Protein AF-A0A832VDG4-F1 (afdb_monomer)

Solvent-accessible surface area (backbone atoms only — not comparable to full-atom values): 11112 Å² total; per-residue (Å²): 129,60,47,67,60,53,46,48,49,61,42,42,56,57,34,59,59,54,55,58,76,77,50,57,75,50,56,95,88,39,54,43,63,58,56,53,53,49,52,45,52,48,49,53,49,53,50,55,52,45,66,72,44,91,68,84,65,90,59,63,55,84,72,40,69,82,41,89,45,65,69,55,38,33,48,50,26,52,47,51,42,54,47,35,32,77,76,67,68,44,31,51,25,53,46,45,22,36,47,38,23,42,24,49,28,51,55,48,34,69,60,28,50,86,74,40,61,64,70,55,18,52,49,51,29,25,52,53,21,23,54,41,26,47,56,39,42,43,58,54,43,81,77,39,73,64,56,53,50,52,21,48,51,33,15,49,41,22,54,55,35,55,65,61,87,47,96,88,53,56,39,58,24,34,25,37,48,51,22,53,52,52,50,51,58,52,45,69,38,91,89,43,64,81,72,56,42,58,40,68,70,56,61,63,73,75,110

Radius of gyration: 17.62 Å; Cα contacts (8 Å, |Δi|>4): 242; chains: 1; bounding box: 50×36×47 Å

Sequence (207 aa):
MDPHLFRRFNHTVVACYVVYFLLPPTLWGVPRFAFAASFWLATVTVEAVRLRSTREMPGMRDYEQRRIAGFLWFTTGTTALLAAHEYLGVGQAVVMATIIAAAYTDPLLGELKPRLPRQQALGGGVVVAFLIYIAIFGMVDALSSAALGYALVAAVVMVAAELPSVKWLDDDLLMQLVPVAVLLLLAALPGAPQLPGDVIAEVLHCC

Foldseek 3Di:
DPLLVVVLVVLQVQLCLLCLLVDDCDDPNHGSLVVLVVVLVVLVVVQVVQLVDPDDDRSFDPVCSNAPGVVSLLSVLLSVLVCCCVPVVQASLLSSLLNNLLSNLVSQLVVDVVPHDPVVSLVVSLVSSLVSQQVSLVLQDNCDPLSSVLSNQLSNQLSVLQPDDDVRHHSSNSSRPRSSVVSVVQCPDVPRDDHRHYNVVVVVVVD

pLDDT: mean 89.08, std 10.75, range [43.25, 98.38]

Nearest PDB structures (foldseek):
  1x0i-assembly1_1  TM=3.143E-01  e=9.021E+00  Halobacterium salinarum

Secondary structure (DSSP, 8-state):
--HHHHHHHHHHHGGGGGGGGGS-SEETTEEHHHHHHHHHHHHHHHHHHHHH--PPPTT--TTGGGS--HHHHHHHHHHHHHHHHHHH---HHHHHHHHHHHHHHHHHHHHHTTTS-HHHHHHHHHHHHHHHHHHHHTTTSS--HHHHHHHHHHHHHHHHHHS--BTTB-HHHHHHHHHHHHHHHHHTSTTPPPPP--SHHHHHHT-

Mean predicted aligned error: 5.4 Å

Structure (mmCIF, N/CA/C/O backbone):
data_AF-A0A832VDG4-F1
#
_entry.id   AF-A0A832VDG4-F1
#
loop_
_atom_site.group_PDB
_atom_site.id
_atom_site.type_symbol
_atom_site.label_atom_id
_atom_site.label_alt_id
_atom_site.label_comp_id
_atom_site.label_asym_id
_atom_site.label_entity_id
_atom_site.label_seq_id
_atom_site.pdbx_PDB_ins_code
_atom_site.Cartn_x
_atom_site.Cartn_y
_atom_site.Cartn_z
_atom_site.occupancy
_atom_site.B_iso_or_equiv
_atom_site.auth_seq_id
_atom_site.auth_comp_id
_atom_site.auth_asym_id
_atom_site.auth_atom_id
_atom_site.pdbx_PDB_model_num
ATOM 1 N N . MET A 1 1 ? -11.225 -17.789 20.119 1.00 60.31 1 MET A N 1
ATOM 2 C CA . MET A 1 1 ? -9.974 -17.120 19.700 1.00 60.31 1 MET A CA 1
ATOM 3 C C . MET A 1 1 ? -9.974 -15.718 20.272 1.00 60.31 1 MET A C 1
ATOM 5 O O . MET A 1 1 ? -11.048 -15.135 20.345 1.00 60.31 1 MET A O 1
ATOM 9 N N . ASP A 1 2 ? -8.817 -15.205 20.687 1.00 81.25 2 ASP A N 1
ATOM 10 C CA . ASP A 1 2 ? -8.678 -13.806 21.104 1.00 81.25 2 ASP A CA 1
ATOM 11 C C . ASP A 1 2 ? -9.039 -12.882 19.917 1.00 81.25 2 ASP A C 1
ATOM 13 O O . ASP A 1 2 ? -8.375 -12.963 18.875 1.00 81.25 2 ASP A O 1
ATOM 17 N N . PRO A 1 3 ? -10.085 -12.033 20.024 1.00 77.81 3 PRO A N 1
ATOM 18 C CA . PRO A 1 3 ? -10.485 -11.108 18.962 1.00 77.81 3 PRO A CA 1
ATOM 19 C C . P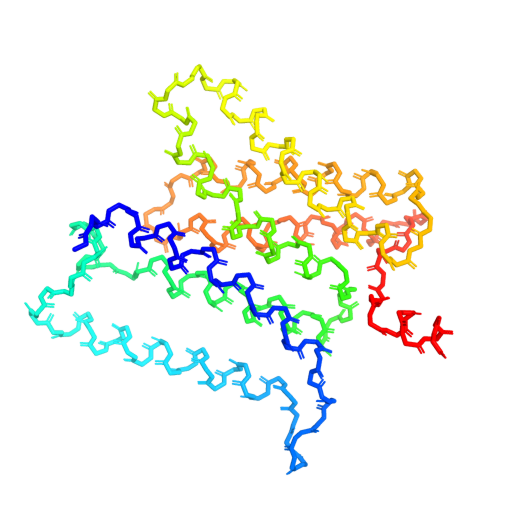RO A 1 3 ? -9.348 -10.190 18.510 1.00 77.81 3 PRO A C 1
ATOM 21 O O . PRO A 1 3 ? -9.311 -9.767 17.358 1.00 77.81 3 PRO A O 1
ATOM 24 N N . HIS A 1 4 ? -8.409 -9.884 19.405 1.00 79.06 4 HIS A N 1
ATOM 25 C CA . HIS A 1 4 ? -7.235 -9.094 19.082 1.00 79.06 4 HIS A CA 1
ATOM 26 C C . HIS A 1 4 ? -6.294 -9.833 18.123 1.00 79.06 4 HIS A C 1
ATOM 28 O O . HIS A 1 4 ? -5.959 -9.301 17.064 1.00 79.06 4 HIS A O 1
ATOM 34 N N . LEU A 1 5 ? -5.936 -11.081 18.445 1.00 78.38 5 LEU A N 1
ATOM 35 C CA . LEU A 1 5 ? -5.079 -11.921 17.603 1.00 78.38 5 LEU A CA 1
ATOM 36 C C . LEU A 1 5 ? -5.715 -12.193 16.233 1.00 78.38 5 LEU A C 1
ATOM 38 O O . LEU A 1 5 ? -5.030 -12.143 15.215 1.00 78.38 5 LEU A O 1
ATOM 42 N N . PHE A 1 6 ? -7.030 -12.425 16.205 1.00 78.62 6 PHE A N 1
ATOM 43 C CA . PHE A 1 6 ? -7.776 -12.650 14.966 1.00 78.62 6 PHE A CA 1
ATOM 44 C C . PHE A 1 6 ? -7.694 -11.451 14.009 1.00 78.62 6 PHE A C 1
ATOM 46 O O . PHE A 1 6 ? -7.444 -11.631 12.820 1.00 78.62 6 PHE A O 1
ATOM 53 N N . ARG A 1 7 ? -7.831 -10.219 14.522 1.00 80.12 7 ARG A N 1
ATOM 54 C CA . ARG A 1 7 ? -7.699 -9.005 13.700 1.00 80.12 7 ARG A CA 1
ATOM 55 C C . ARG A 1 7 ? -6.297 -8.852 13.120 1.00 80.12 7 ARG A C 1
ATOM 57 O O . ARG A 1 7 ? -6.164 -8.589 11.933 1.00 80.12 7 ARG A O 1
ATOM 64 N N . ARG A 1 8 ? -5.258 -9.057 13.937 1.00 84.44 8 ARG A N 1
ATOM 65 C CA . ARG A 1 8 ? -3.859 -8.952 13.489 1.00 84.44 8 ARG A CA 1
ATOM 66 C C . ARG A 1 8 ? -3.525 -9.986 12.420 1.00 84.44 8 ARG A C 1
ATOM 68 O O . ARG A 1 8 ? -2.882 -9.648 11.435 1.00 84.44 8 ARG A O 1
ATOM 75 N N . PHE A 1 9 ? -3.997 -11.216 12.602 1.00 82.81 9 PHE A N 1
ATOM 76 C CA . PHE A 1 9 ? -3.839 -12.276 11.613 1.00 82.81 9 PHE A CA 1
ATOM 77 C C . PHE A 1 9 ? -4.535 -11.930 10.292 1.00 82.81 9 PHE A C 1
ATOM 79 O O . PHE A 1 9 ? -3.914 -12.009 9.239 1.00 82.81 9 PHE A O 1
ATOM 86 N N . ASN A 1 10 ? -5.797 -11.491 10.335 1.00 79.81 10 ASN A N 1
ATOM 87 C CA . ASN A 1 10 ? -6.513 -11.112 9.116 1.00 79.81 10 ASN A CA 1
ATOM 88 C C . ASN A 1 10 ? -5.828 -9.964 8.369 1.00 79.81 10 ASN A C 1
ATOM 90 O O . ASN A 1 10 ? -5.851 -9.962 7.143 1.00 79.81 10 ASN A O 1
ATOM 94 N N . HIS A 1 11 ? -5.201 -9.031 9.089 1.00 82.44 11 HIS A N 1
ATOM 95 C CA . HIS A 1 11 ? -4.439 -7.929 8.502 1.00 82.44 11 HIS A CA 1
ATOM 96 C C . HIS A 1 11 ? -3.194 -8.403 7.754 1.00 82.44 11 HIS A C 1
ATOM 98 O O . HIS A 1 11 ? -2.977 -8.047 6.600 1.00 82.44 11 HIS A O 1
ATOM 104 N N . THR A 1 12 ? -2.389 -9.257 8.392 1.00 84.56 12 THR A N 1
ATOM 105 C CA . THR A 1 12 ? -1.131 -9.736 7.804 1.00 84.56 12 THR A CA 1
ATOM 106 C C . THR A 1 12 ? -1.365 -10.713 6.658 1.00 84.56 12 THR A C 1
ATOM 108 O O . THR A 1 12 ? -0.580 -10.737 5.715 1.00 84.56 12 THR A O 1
ATOM 111 N N . VAL A 1 13 ? -2.470 -11.468 6.670 1.00 85.81 13 VAL A N 1
ATOM 112 C CA . VAL A 1 13 ? -2.872 -12.340 5.552 1.00 85.81 13 VAL A CA 1
ATOM 113 C C . VAL A 1 13 ? -3.090 -11.551 4.260 1.00 85.81 13 VAL A C 1
ATOM 115 O O . VAL A 1 13 ? -2.868 -12.091 3.176 1.00 85.81 13 VAL A O 1
ATOM 118 N N . VAL A 1 14 ? -3.449 -10.264 4.332 1.00 83.25 14 VAL A N 1
ATOM 119 C CA . VAL A 1 14 ? -3.612 -9.449 3.120 1.00 83.25 14 VAL A CA 1
ATOM 120 C C . VAL A 1 14 ? -2.283 -9.242 2.380 1.00 83.25 14 VAL A C 1
ATOM 122 O O . VAL A 1 14 ? -2.292 -9.040 1.168 1.00 83.25 14 VAL A O 1
ATOM 125 N N . ALA A 1 15 ? -1.130 -9.438 3.035 1.00 87.75 15 ALA A N 1
ATOM 126 C CA . ALA A 1 15 ? 0.165 -9.485 2.353 1.00 87.75 15 ALA A CA 1
ATOM 127 C C . ALA A 1 15 ? 0.207 -10.548 1.237 1.00 87.75 15 ALA A C 1
ATOM 129 O O . ALA A 1 15 ? 0.913 -10.368 0.248 1.00 87.75 15 ALA A O 1
ATOM 130 N N . CYS A 1 16 ? -0.591 -11.621 1.326 1.00 88.81 16 CYS A N 1
ATOM 131 C CA . CYS A 1 16 ? -0.686 -12.648 0.287 1.00 88.81 16 CYS A CA 1
ATOM 132 C C . CYS A 1 16 ? -1.260 -12.136 -1.043 1.00 88.81 16 CYS A C 1
ATOM 134 O O . CYS A 1 16 ? -1.140 -12.833 -2.048 1.00 88.81 16 CYS A O 1
ATOM 136 N N . TYR A 1 17 ? -1.826 -10.926 -1.106 1.00 89.06 17 TYR A N 1
ATOM 137 C CA . TYR A 1 17 ? -2.269 -10.333 -2.371 1.00 89.06 17 TYR A CA 1
ATOM 138 C C . TYR A 1 17 ? -1.150 -10.189 -3.399 1.00 89.06 17 TYR A C 1
ATOM 140 O O . TYR A 1 17 ? -1.429 -10.191 -4.594 1.00 89.06 17 TYR A O 1
ATOM 148 N N . VAL A 1 18 ? 0.114 -10.136 -2.969 1.00 92.38 18 VAL A N 1
ATOM 149 C CA . VAL A 1 18 ? 1.259 -10.106 -3.890 1.00 92.38 18 VAL A CA 1
ATOM 150 C C . VAL A 1 18 ? 1.380 -11.374 -4.746 1.00 92.38 18 VAL A C 1
ATOM 152 O O . VAL A 1 18 ? 2.011 -11.328 -5.799 1.00 92.38 18 VAL A O 1
ATOM 155 N N . VAL A 1 19 ? 0.709 -12.477 -4.374 1.00 91.56 19 VAL A N 1
ATOM 156 C CA . VAL A 1 19 ? 0.558 -13.677 -5.224 1.00 91.56 19 VAL A CA 1
ATOM 157 C C . VAL A 1 19 ? -0.100 -13.335 -6.564 1.00 91.56 19 VAL A C 1
ATOM 159 O O . VAL A 1 19 ? 0.134 -14.032 -7.546 1.00 91.56 19 VAL A O 1
ATOM 162 N N . TYR A 1 20 ? -0.849 -12.231 -6.647 1.00 93.88 20 TYR A N 1
ATOM 163 C CA . TYR A 1 20 ? -1.356 -11.677 -7.902 1.00 93.88 20 TYR A CA 1
ATOM 164 C C . TYR A 1 20 ? -0.287 -11.608 -8.999 1.00 93.88 20 TYR A C 1
ATOM 166 O O . TYR A 1 20 ? -0.562 -11.944 -10.149 1.00 93.88 20 TYR A O 1
ATOM 174 N N . PHE A 1 21 ? 0.941 -11.225 -8.648 1.00 92.44 21 PHE A N 1
ATOM 175 C CA . PHE A 1 21 ? 2.018 -11.078 -9.622 1.00 92.44 21 PHE A CA 1
ATOM 176 C C . PHE A 1 21 ? 2.583 -12.414 -10.121 1.00 92.44 21 PHE A C 1
ATOM 178 O O . PHE A 1 21 ? 3.241 -12.440 -11.156 1.00 92.44 21 PHE A O 1
ATOM 185 N N . LEU A 1 22 ? 2.289 -13.525 -9.437 1.00 91.50 22 LEU A N 1
ATOM 186 C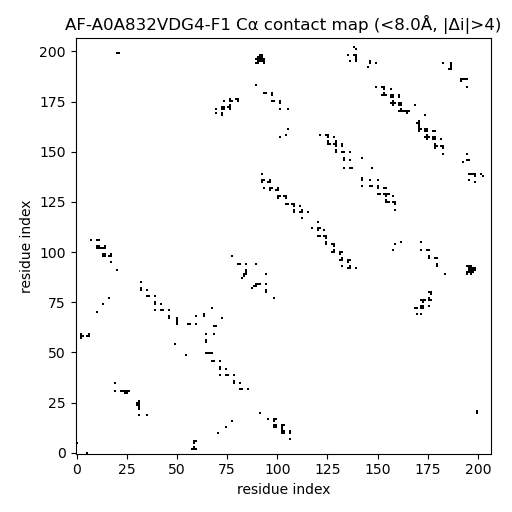 CA . LEU A 1 22 ? 2.601 -14.880 -9.905 1.00 91.50 22 LEU A CA 1
ATOM 187 C C . LEU A 1 22 ? 1.574 -15.390 -10.927 1.00 91.50 22 LEU A C 1
ATOM 189 O O . LEU A 1 22 ? 1.804 -16.411 -11.573 1.00 91.50 22 LEU A O 1
ATOM 193 N N . LEU A 1 23 ? 0.432 -14.709 -11.072 1.00 90.31 23 LEU A N 1
ATOM 194 C CA . LEU A 1 23 ? -0.578 -15.077 -12.055 1.00 90.31 23 LEU A CA 1
ATOM 195 C C . LEU A 1 23 ? -0.143 -14.631 -13.459 1.00 90.31 23 LEU A C 1
ATOM 197 O O . LEU A 1 23 ? 0.359 -13.510 -13.624 1.00 90.31 23 LEU A O 1
ATOM 201 N N . PRO A 1 24 ? -0.399 -15.457 -14.491 1.00 91.25 24 PRO A N 1
ATOM 202 C CA . PRO A 1 24 ? -0.188 -15.044 -15.871 1.00 91.25 24 PRO A CA 1
ATOM 203 C C . PRO A 1 24 ? -1.034 -13.799 -16.190 1.00 91.25 24 PRO A C 1
ATOM 205 O O . PRO A 1 24 ? -2.101 -13.623 -15.597 1.00 91.25 24 PRO A O 1
ATOM 208 N N . PRO A 1 25 ? -0.626 -12.952 -17.155 1.00 91.62 25 PRO A N 1
ATOM 209 C CA . PRO A 1 25 ? -1.368 -11.735 -17.510 1.00 91.62 25 PRO A CA 1
ATOM 210 C C . PRO A 1 25 ? -2.836 -11.994 -17.878 1.00 91.62 25 PRO A C 1
ATOM 212 O O . PRO A 1 25 ? -3.709 -11.156 -17.646 1.00 91.62 25 PRO A O 1
ATOM 215 N N . THR A 1 26 ? -3.125 -13.180 -18.421 1.00 94.75 26 THR A N 1
ATOM 216 C CA . THR A 1 26 ? -4.489 -13.646 -18.679 1.00 94.75 26 THR A CA 1
ATOM 217 C C . THR A 1 26 ? -4.711 -15.044 -18.109 1.00 94.75 26 THR A C 1
ATOM 219 O O . THR A 1 26 ? -3.837 -15.907 -18.178 1.00 94.75 26 THR A O 1
ATOM 222 N N . LEU A 1 27 ? -5.905 -15.273 -17.565 1.00 92.31 27 LEU A N 1
ATOM 223 C CA . LEU A 1 27 ? -6.405 -16.565 -17.099 1.00 92.31 27 LEU A CA 1
ATOM 224 C C . LEU A 1 27 ? -7.650 -16.896 -17.923 1.00 92.31 27 LEU A C 1
ATOM 226 O O . LEU A 1 27 ? -8.638 -16.167 -17.873 1.00 92.31 27 LEU A O 1
ATOM 230 N N . TRP A 1 28 ? -7.592 -17.962 -18.724 1.00 93.44 28 TRP A N 1
ATOM 231 C CA . TRP A 1 28 ? -8.680 -18.353 -19.638 1.00 93.44 28 TRP A CA 1
ATOM 232 C C . TRP A 1 28 ? -9.151 -17.221 -20.575 1.00 93.44 28 TRP A C 1
ATOM 234 O O . TRP A 1 28 ? -10.340 -17.072 -20.839 1.00 93.44 28 TRP A O 1
ATOM 244 N N . GLY A 1 29 ? -8.218 -16.394 -21.063 1.00 93.56 29 GLY A N 1
ATOM 245 C CA . GLY A 1 29 ? -8.519 -15.253 -21.939 1.00 93.56 29 GLY A CA 1
ATOM 246 C C . GLY A 1 29 ? -9.075 -14.018 -21.220 1.00 93.56 29 GLY A C 1
ATOM 247 O O . GLY A 1 29 ? -9.323 -13.001 -21.862 1.00 93.56 29 GLY A O 1
ATOM 248 N N . VAL A 1 30 ? -9.236 -14.073 -19.895 1.00 96.19 30 VAL A N 1
ATOM 249 C CA . VAL A 1 30 ? -9.666 -12.943 -19.067 1.00 96.19 30 VAL A CA 1
ATOM 250 C C . VAL A 1 30 ? -8.436 -12.285 -18.428 1.00 96.19 30 VAL A C 1
ATOM 252 O O . VAL A 1 30 ? -7.589 -13.002 -17.889 1.00 96.19 30 VAL A O 1
ATOM 255 N N . PRO A 1 31 ? -8.302 -10.944 -18.444 1.00 95.88 31 PRO A N 1
ATOM 256 C CA . PRO A 1 31 ? -7.197 -10.255 -17.779 1.00 95.88 31 PRO A CA 1
ATOM 257 C C . PRO A 1 31 ? -7.127 -10.597 -16.289 1.00 95.88 31 PRO A C 1
ATOM 259 O O . PRO A 1 31 ? -8.150 -10.562 -15.602 1.00 95.88 31 PRO A O 1
ATOM 262 N N . ARG A 1 32 ? -5.928 -10.863 -15.755 1.00 95.06 32 ARG A N 1
ATOM 263 C CA . ARG A 1 32 ? -5.748 -11.205 -14.330 1.00 95.06 32 ARG A CA 1
ATOM 264 C C . ARG A 1 32 ? -6.330 -10.152 -13.381 1.00 95.06 32 ARG A C 1
ATOM 266 O O . ARG A 1 32 ? -6.881 -10.498 -12.338 1.00 95.06 32 ARG A O 1
ATOM 273 N N . PHE A 1 33 ? -6.294 -8.871 -13.763 1.00 96.50 33 PHE A N 1
ATOM 274 C CA . PHE A 1 33 ? -6.905 -7.785 -12.993 1.00 96.50 33 PHE A CA 1
ATOM 275 C C . PHE A 1 33 ? -8.412 -7.967 -12.778 1.00 96.50 33 PHE A C 1
ATOM 277 O O . PHE A 1 33 ? -8.911 -7.642 -11.704 1.00 96.50 33 PHE A O 1
ATOM 284 N N . ALA A 1 34 ? -9.138 -8.544 -13.740 1.00 96.38 34 ALA A N 1
ATOM 285 C CA . ALA A 1 34 ? -10.572 -8.777 -13.591 1.00 96.38 34 ALA A CA 1
ATOM 286 C C . ALA A 1 34 ? -10.879 -9.701 -12.401 1.00 96.38 34 ALA A C 1
ATOM 288 O O . ALA A 1 34 ? -11.888 -9.512 -11.727 1.00 96.38 34 ALA A O 1
ATOM 289 N N . PHE A 1 35 ? -9.987 -10.647 -12.085 1.00 94.81 35 PHE A N 1
ATOM 290 C CA . PHE A 1 35 ? -10.129 -11.510 -10.914 1.00 94.81 35 PHE A CA 1
ATOM 291 C C . PHE A 1 35 ? -9.932 -10.724 -9.615 1.00 94.81 35 PHE A C 1
ATOM 293 O O . PHE A 1 35 ? -10.763 -10.838 -8.716 1.00 94.81 35 PHE A O 1
ATOM 300 N N . ALA A 1 36 ? -8.910 -9.865 -9.537 1.00 95.00 36 ALA A N 1
ATOM 301 C CA . ALA A 1 36 ? -8.700 -8.983 -8.385 1.00 95.00 36 ALA A CA 1
ATOM 302 C C . ALA A 1 36 ? -9.886 -8.022 -8.179 1.00 95.00 36 ALA A C 1
ATOM 304 O O . ALA A 1 36 ? -10.415 -7.914 -7.072 1.00 95.00 36 ALA A O 1
ATOM 305 N N . ALA A 1 37 ? -10.375 -7.405 -9.258 1.00 96.75 37 ALA A N 1
ATOM 306 C CA . ALA A 1 37 ? -11.557 -6.550 -9.232 1.00 96.75 37 ALA A CA 1
ATOM 307 C C . ALA A 1 37 ? -12.822 -7.322 -8.817 1.00 96.75 37 ALA A C 1
ATOM 309 O O . ALA A 1 37 ? -13.621 -6.817 -8.032 1.00 96.75 37 ALA A O 1
ATOM 310 N N . SER A 1 38 ? -12.997 -8.560 -9.292 1.00 96.06 38 SER A N 1
ATOM 311 C CA . SER A 1 38 ? -14.130 -9.408 -8.902 1.00 96.06 38 SER A CA 1
ATOM 312 C C . SER A 1 38 ? -14.082 -9.801 -7.425 1.00 96.06 38 SER A C 1
ATOM 314 O O . SER A 1 38 ? -15.112 -9.777 -6.752 1.00 96.06 38 SER A O 1
ATOM 316 N N . PHE A 1 39 ? -12.887 -10.091 -6.896 1.00 94.31 39 PHE A N 1
ATOM 317 C CA . PHE A 1 39 ? -12.690 -10.362 -5.478 1.00 94.31 39 PHE A CA 1
ATOM 318 C C . PHE A 1 39 ? -13.066 -9.136 -4.642 1.00 94.31 39 PHE A C 1
ATOM 320 O O . PHE A 1 39 ? -13.831 -9.252 -3.689 1.00 94.31 39 PHE A O 1
ATOM 327 N N . TRP A 1 40 ? -12.595 -7.950 -5.030 1.00 96.00 40 TRP A N 1
ATOM 328 C CA . TRP A 1 40 ? -12.974 -6.701 -4.373 1.00 96.00 40 TRP A CA 1
ATOM 329 C C . TRP A 1 40 ? -14.485 -6.428 -4.446 1.00 96.00 40 TRP A C 1
ATOM 331 O O . TRP A 1 40 ? -15.105 -6.089 -3.443 1.00 96.00 40 TRP A O 1
ATOM 341 N N . LEU A 1 41 ? -15.136 -6.659 -5.590 1.00 97.31 41 LEU A N 1
ATOM 342 C CA . LEU A 1 41 ? -16.598 -6.547 -5.688 1.00 97.31 41 LEU A CA 1
ATOM 343 C C . LEU A 1 41 ? -17.319 -7.524 -4.748 1.00 97.31 41 LEU A C 1
ATOM 345 O O . LEU A 1 41 ? -18.356 -7.182 -4.170 1.00 97.31 41 LEU A O 1
ATOM 349 N N . ALA A 1 42 ? -16.772 -8.725 -4.551 1.00 95.50 42 ALA A N 1
ATOM 350 C CA . ALA A 1 42 ? -17.299 -9.674 -3.581 1.00 95.50 42 ALA A CA 1
ATOM 351 C C . ALA A 1 42 ? -17.144 -9.155 -2.139 1.00 95.50 42 ALA A C 1
ATOM 353 O O . ALA A 1 42 ? -18.109 -9.235 -1.377 1.00 95.50 42 ALA A O 1
ATOM 354 N N . THR A 1 43 ? -16.002 -8.558 -1.766 1.00 93.62 43 THR A N 1
ATOM 355 C CA . THR A 1 43 ? -15.824 -7.971 -0.423 1.00 93.62 43 THR A CA 1
ATOM 356 C C . THR A 1 43 ? -16.762 -6.788 -0.188 1.00 93.62 43 THR A C 1
ATOM 358 O O . THR A 1 43 ? -17.397 -6.726 0.865 1.00 93.62 43 THR A O 1
ATOM 361 N N . VAL A 1 44 ? -16.952 -5.916 -1.185 1.00 95.12 44 VAL A N 1
ATOM 362 C CA . VAL A 1 44 ? -17.956 -4.835 -1.155 1.00 95.12 44 VAL A CA 1
ATOM 363 C C . VAL A 1 44 ? -19.359 -5.401 -0.936 1.00 95.12 44 VAL A C 1
ATOM 365 O O . VAL A 1 44 ? -20.124 -4.880 -0.126 1.00 95.12 44 VAL A O 1
ATOM 368 N N . THR A 1 45 ? -19.708 -6.481 -1.637 1.00 94.56 45 THR A N 1
ATOM 369 C CA . THR A 1 45 ? -21.032 -7.105 -1.529 1.00 94.56 45 THR A CA 1
ATOM 370 C C . THR A 1 45 ? -21.263 -7.690 -0.138 1.00 94.56 45 THR A C 1
ATOM 372 O O . THR A 1 45 ? -22.307 -7.437 0.468 1.00 94.56 45 THR A O 1
ATOM 375 N N . VAL A 1 46 ? -20.287 -8.433 0.395 1.00 92.00 46 VAL A N 1
ATOM 376 C CA . VAL A 1 46 ? -20.337 -8.979 1.760 1.00 92.00 46 VAL A CA 1
ATOM 377 C C . VAL A 1 46 ? -20.508 -7.853 2.777 1.00 92.00 46 VAL A C 1
ATOM 379 O O . VAL A 1 46 ? -21.360 -7.944 3.662 1.00 92.00 46 VAL A O 1
ATOM 382 N N . GLU A 1 47 ? -19.763 -6.764 2.613 1.00 91.94 47 GLU A N 1
ATOM 383 C CA . GLU A 1 47 ? -19.820 -5.616 3.509 1.00 91.94 47 GLU A CA 1
ATOM 384 C C . GLU A 1 47 ? -21.162 -4.871 3.435 1.00 91.94 47 GLU A C 1
ATOM 386 O O . GLU A 1 47 ? -21.736 -4.501 4.461 1.00 91.94 47 GLU A O 1
ATOM 391 N N . ALA A 1 48 ? -21.725 -4.711 2.236 1.00 91.88 48 ALA A N 1
ATOM 392 C CA . ALA A 1 48 ? -23.038 -4.103 2.048 1.00 91.88 48 ALA A CA 1
ATOM 393 C C . ALA A 1 48 ? -24.157 -4.940 2.689 1.00 91.88 48 ALA A C 1
ATOM 395 O O . ALA A 1 48 ? -25.079 -4.386 3.294 1.00 91.88 48 ALA A O 1
ATOM 396 N N . VAL A 1 49 ? -24.080 -6.271 2.585 1.00 91.38 49 VAL A N 1
ATOM 397 C CA . VAL A 1 49 ? -25.007 -7.187 3.267 1.00 91.38 49 VAL A CA 1
ATOM 398 C C . VAL A 1 49 ? -24.840 -7.089 4.781 1.00 91.38 49 VAL A C 1
ATOM 400 O O . VAL A 1 49 ? -25.836 -7.000 5.498 1.00 91.38 49 VAL A O 1
ATOM 403 N N . ARG A 1 50 ? -23.598 -7.051 5.274 1.00 90.56 50 ARG A N 1
ATOM 404 C CA . ARG A 1 50 ? -23.303 -6.920 6.701 1.00 90.56 50 ARG A CA 1
ATOM 405 C C . ARG A 1 50 ? -23.872 -5.635 7.290 1.00 90.56 50 ARG A C 1
ATOM 407 O O . ARG A 1 50 ? -24.563 -5.706 8.297 1.00 90.56 50 ARG A O 1
ATOM 414 N N . LEU A 1 51 ? -23.633 -4.484 6.665 1.00 88.69 51 LEU A N 1
ATOM 415 C CA . LEU A 1 51 ? -24.121 -3.188 7.156 1.00 88.69 51 LEU A CA 1
ATOM 416 C C . LEU A 1 51 ? -25.655 -3.090 7.181 1.00 88.69 51 LEU A C 1
ATOM 418 O O . LEU A 1 51 ? -26.210 -2.277 7.919 1.00 88.69 51 LEU A O 1
ATOM 422 N N . ARG A 1 52 ? -26.348 -3.915 6.387 1.00 88.19 52 ARG A N 1
ATOM 423 C CA . ARG A 1 52 ? -27.814 -4.055 6.406 1.00 88.19 52 ARG A CA 1
ATOM 424 C C . ARG A 1 52 ? -28.311 -5.096 7.411 1.00 88.19 52 ARG A C 1
ATOM 426 O O . ARG A 1 52 ? -29.505 -5.143 7.697 1.00 88.19 52 ARG A O 1
ATOM 433 N N . SER A 1 53 ? -27.425 -5.945 7.917 1.00 83.56 53 SER A N 1
ATOM 434 C CA . SER A 1 53 ? -27.737 -6.990 8.883 1.00 83.56 53 SER A CA 1
ATOM 435 C C . SER A 1 53 ? -27.693 -6.436 10.307 1.00 83.56 53 SER A C 1
ATOM 437 O O . SER A 1 53 ? -26.863 -5.600 10.644 1.00 83.56 53 SER A O 1
ATOM 439 N N . THR A 1 54 ? -28.557 -6.950 11.180 1.00 76.06 54 THR A N 1
ATOM 440 C CA . THR A 1 54 ? -28.497 -6.689 12.628 1.00 76.06 54 THR A CA 1
ATOM 441 C C . THR A 1 54 ? -27.557 -7.648 13.360 1.00 76.06 54 THR A C 1
ATOM 443 O O . THR A 1 54 ? -27.436 -7.578 14.580 1.00 76.06 54 THR A O 1
ATOM 446 N N . ARG A 1 55 ? -26.935 -8.591 12.639 1.00 76.81 55 ARG A N 1
ATOM 447 C CA . ARG A 1 55 ? -26.047 -9.598 13.225 1.00 76.81 55 ARG A CA 1
ATOM 448 C C . ARG A 1 55 ? -24.669 -9.007 13.473 1.00 76.81 55 ARG A C 1
ATOM 450 O O . ARG A 1 55 ? -24.021 -8.527 12.546 1.00 76.81 55 ARG A O 1
ATOM 457 N N . GLU A 1 56 ? -24.201 -9.140 14.704 1.00 76.06 56 GLU A N 1
ATOM 458 C CA . GLU A 1 56 ? -22.813 -8.864 15.051 1.00 76.06 56 GLU A CA 1
ATOM 459 C C . GLU A 1 56 ? -21.910 -9.942 14.440 1.00 76.06 56 GLU A C 1
ATOM 461 O O . GLU A 1 56 ? -22.165 -11.142 14.581 1.00 76.06 56 GLU A O 1
ATOM 466 N N . MET A 1 57 ? -20.865 -9.522 13.723 1.00 74.00 57 MET A N 1
ATOM 467 C CA . MET A 1 57 ? -19.859 -10.446 13.204 1.00 74.00 57 MET A CA 1
ATOM 468 C C . MET A 1 57 ? -18.742 -10.620 14.239 1.00 74.00 57 MET A C 1
ATOM 470 O O . MET A 1 57 ? -18.172 -9.624 14.696 1.00 74.00 57 MET A O 1
ATOM 474 N N . PRO A 1 58 ? -18.399 -11.866 14.610 1.00 71.00 58 PRO A N 1
ATOM 475 C CA . PRO A 1 58 ? -17.343 -12.118 15.579 1.00 71.00 58 PRO A CA 1
ATOM 476 C C . PRO A 1 58 ? -15.996 -11.597 15.058 1.00 71.00 58 PRO A C 1
ATOM 478 O O . PRO A 1 58 ? -15.634 -11.826 13.907 1.00 71.00 58 PRO A O 1
ATOM 481 N N . GLY A 1 59 ? -15.248 -10.901 15.920 1.00 72.38 59 GLY A N 1
ATOM 482 C CA . GLY A 1 59 ? -13.911 -10.372 15.614 1.00 72.38 59 GLY A CA 1
ATOM 483 C C . GLY A 1 59 ? -13.855 -8.898 15.190 1.00 72.38 59 GLY A C 1
ATOM 484 O O . GLY A 1 59 ? -12.761 -8.332 15.190 1.00 72.38 59 GLY A O 1
ATOM 485 N N . MET A 1 60 ? -14.993 -8.256 14.902 1.00 74.00 60 MET A N 1
ATOM 486 C CA . MET A 1 60 ? -15.051 -6.813 14.614 1.00 74.00 60 MET A CA 1
ATOM 487 C C . MET A 1 60 ? -14.892 -5.955 15.866 1.00 74.00 60 MET A C 1
ATOM 489 O O . MET A 1 60 ? -15.236 -6.374 16.971 1.00 74.00 60 MET A O 1
ATOM 493 N N . ARG A 1 61 ? -14.389 -4.730 15.690 1.00 76.56 61 ARG A N 1
ATOM 494 C CA . ARG A 1 61 ? -14.426 -3.702 16.736 1.00 76.56 61 ARG A CA 1
ATOM 495 C C . ARG A 1 61 ? -15.853 -3.149 16.859 1.00 76.56 61 ARG A C 1
ATOM 497 O O . ARG A 1 61 ? -16.566 -3.040 15.863 1.00 76.56 61 ARG A O 1
ATOM 504 N N . ASP A 1 62 ? -16.259 -2.726 18.055 1.00 77.75 62 ASP A N 1
ATOM 505 C CA . ASP A 1 62 ? -17.636 -2.265 18.323 1.00 77.75 62 ASP A CA 1
ATOM 506 C C . ASP A 1 62 ? -18.091 -1.132 17.387 1.00 77.75 62 ASP A C 1
ATOM 508 O O . ASP A 1 62 ? -19.243 -1.075 16.961 1.00 77.75 62 ASP A O 1
ATOM 512 N N . TYR A 1 63 ? -17.176 -0.241 16.999 1.00 74.94 63 TYR A N 1
ATOM 513 C CA . TYR A 1 63 ? -17.484 0.849 16.072 1.00 74.94 63 TYR A CA 1
ATOM 514 C C . TYR A 1 63 ? -17.556 0.415 14.599 1.00 74.94 63 TYR A C 1
ATOM 516 O O . TYR A 1 63 ? -18.228 1.085 13.812 1.00 74.94 63 TYR A O 1
ATOM 524 N N . GLU A 1 64 ? -16.902 -0.687 14.215 1.00 77.62 64 GLU A N 1
ATOM 525 C CA . GLU A 1 64 ? -16.974 -1.268 12.864 1.00 77.62 64 GLU A CA 1
ATOM 526 C C . GLU A 1 64 ? -18.311 -1.973 12.634 1.00 77.62 64 GLU A C 1
ATOM 528 O O . GLU A 1 64 ? -18.746 -2.149 11.497 1.00 77.62 64 GLU A O 1
ATOM 533 N N . GLN A 1 65 ? -19.048 -2.302 13.697 1.00 78.38 65 GLN A N 1
ATOM 534 C CA . GLN A 1 65 ? -20.376 -2.899 13.566 1.00 78.38 65 GLN A CA 1
ATOM 535 C C . GLN A 1 65 ? -21.347 -2.029 12.747 1.00 78.38 65 GLN A C 1
ATOM 537 O O . GLN A 1 65 ? -22.254 -2.561 12.118 1.00 78.38 65 GLN A O 1
ATOM 542 N N . ARG A 1 66 ? -21.146 -0.703 12.710 1.00 80.38 66 ARG A N 1
ATOM 543 C CA . ARG A 1 66 ? -22.021 0.252 11.999 1.00 80.38 66 ARG A CA 1
ATOM 544 C C . ARG A 1 66 ? -21.308 1.096 10.940 1.00 80.38 66 ARG A C 1
ATOM 546 O O . ARG A 1 66 ? -21.898 2.041 10.420 1.00 80.38 66 ARG A O 1
ATOM 553 N N . ARG A 1 67 ? -20.039 0.814 10.653 1.00 84.88 67 ARG A N 1
ATOM 554 C CA . ARG A 1 67 ? -19.211 1.545 9.679 1.00 84.88 67 ARG A CA 1
ATOM 555 C C . ARG A 1 67 ? -18.515 0.562 8.764 1.00 84.88 67 ARG A C 1
ATOM 557 O O . ARG A 1 67 ? -18.377 -0.589 9.148 1.00 84.88 67 ARG A O 1
ATOM 564 N N . ILE A 1 68 ? -18.062 1.025 7.604 1.00 86.88 68 ILE A N 1
ATOM 565 C CA . ILE A 1 68 ? -17.254 0.205 6.699 1.00 86.88 68 ILE A CA 1
ATOM 566 C C . ILE A 1 68 ? -16.053 -0.365 7.472 1.00 86.88 68 ILE A C 1
ATOM 568 O O . ILE A 1 68 ? -15.343 0.394 8.129 1.00 86.88 68 ILE A O 1
ATOM 572 N N . ALA A 1 69 ? -15.876 -1.682 7.424 1.00 87.62 69 ALA A N 1
ATOM 573 C CA . ALA A 1 69 ? -14.809 -2.407 8.098 1.00 87.62 69 ALA A CA 1
ATOM 574 C C . ALA A 1 69 ? -13.442 -2.107 7.465 1.00 87.62 69 ALA A C 1
ATOM 576 O O . ALA A 1 69 ? -13.351 -1.990 6.238 1.00 87.62 69 ALA A O 1
ATOM 577 N N . GLY A 1 70 ? -12.380 -2.076 8.283 1.00 86.06 70 GLY A N 1
ATOM 578 C CA . GLY A 1 70 ? -11.004 -1.839 7.814 1.00 86.06 70 GLY A CA 1
ATOM 579 C C . GLY A 1 70 ? -10.593 -2.783 6.679 1.00 86.06 70 GLY A C 1
ATOM 580 O O . GLY A 1 70 ? -10.040 -2.361 5.670 1.00 86.06 70 GLY A O 1
ATOM 581 N N . PHE A 1 71 ? -11.033 -4.047 6.729 1.00 87.75 71 PHE A N 1
ATOM 582 C CA . PHE A 1 71 ? -10.775 -5.017 5.658 1.00 87.75 71 PHE A CA 1
ATOM 583 C C . PHE A 1 71 ? -11.262 -4.556 4.271 1.00 87.75 71 PHE A C 1
ATOM 585 O O . PHE A 1 71 ? -10.572 -4.771 3.271 1.00 87.75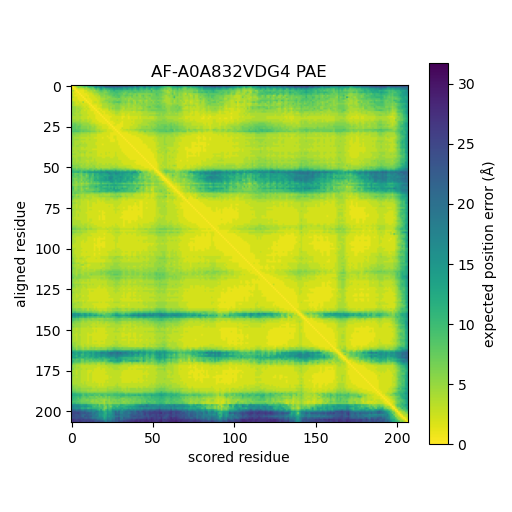 71 PHE A O 1
ATOM 592 N N . LEU A 1 72 ? -12.429 -3.903 4.169 1.00 91.69 72 LEU A N 1
ATOM 593 C CA . LEU A 1 72 ? -12.873 -3.387 2.872 1.00 91.69 72 LEU A CA 1
ATOM 594 C C . LEU A 1 72 ? -11.972 -2.235 2.409 1.00 91.69 72 LEU A C 1
ATOM 596 O O . LEU A 1 72 ? -11.626 -2.164 1.231 1.00 91.69 72 LEU A O 1
ATOM 600 N N . TRP A 1 73 ? -11.557 -1.356 3.318 1.00 92.44 73 TRP A N 1
ATOM 601 C CA . TRP A 1 73 ? -10.641 -0.264 2.997 1.00 92.44 73 TRP A CA 1
ATOM 602 C C . TRP A 1 73 ? -9.275 -0.766 2.547 1.00 92.44 73 TRP A C 1
ATOM 604 O O . TRP A 1 73 ? -8.784 -0.329 1.504 1.00 92.44 73 TRP A O 1
ATOM 614 N N . PHE A 1 74 ? -8.721 -1.752 3.251 1.00 92.69 74 PHE A N 1
ATOM 615 C CA . PHE A 1 74 ? -7.462 -2.371 2.876 1.00 92.69 74 PHE A CA 1
ATOM 616 C C . PHE A 1 74 ? -7.557 -3.000 1.483 1.00 92.69 74 PHE A C 1
ATOM 618 O O . PHE A 1 74 ? -6.758 -2.679 0.604 1.00 92.69 74 PHE A O 1
ATOM 625 N N . THR A 1 75 ? -8.563 -3.849 1.244 1.00 94.06 75 THR A N 1
ATOM 626 C CA . THR A 1 75 ? -8.737 -4.527 -0.054 1.00 94.06 75 THR A CA 1
ATOM 627 C C . THR A 1 75 ? -9.044 -3.554 -1.193 1.00 94.06 75 THR A C 1
ATOM 629 O O . THR A 1 75 ? -8.638 -3.798 -2.331 1.00 94.06 75 THR A O 1
ATOM 632 N N . THR A 1 76 ? -9.693 -2.423 -0.901 1.00 95.81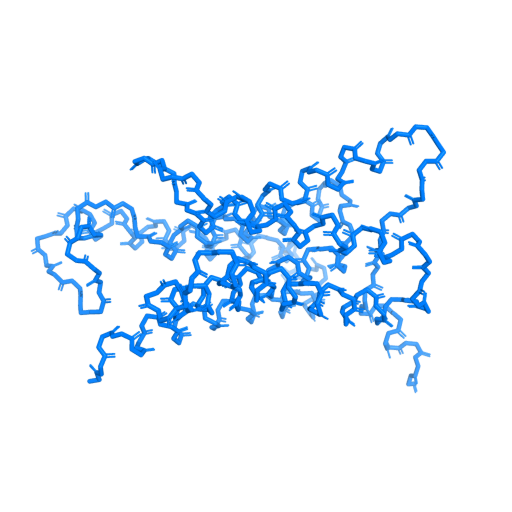 76 THR A N 1
ATOM 633 C CA . THR A 1 76 ? -9.872 -1.314 -1.850 1.00 95.81 76 THR A CA 1
ATOM 634 C C . THR A 1 76 ? -8.531 -0.687 -2.220 1.00 95.81 76 THR A C 1
ATOM 636 O O . THR A 1 76 ? -8.242 -0.539 -3.406 1.00 95.81 76 THR A O 1
ATOM 639 N N . GLY A 1 77 ? -7.688 -0.376 -1.229 1.00 96.25 77 GLY A N 1
ATOM 640 C CA . GLY A 1 77 ? -6.344 0.157 -1.452 1.00 96.25 77 GLY A CA 1
ATOM 641 C C . GLY A 1 77 ? -5.489 -0.791 -2.280 1.00 96.25 77 GLY A C 1
ATOM 642 O O . GLY A 1 77 ? -4.934 -0.391 -3.298 1.00 96.25 77 GLY A O 1
ATOM 643 N N . THR A 1 78 ? -5.482 -2.074 -1.925 1.00 96.62 78 THR A N 1
ATOM 644 C CA . THR A 1 78 ? -4.706 -3.087 -2.642 1.00 96.62 78 THR A CA 1
ATOM 645 C C . THR A 1 78 ? -5.177 -3.231 -4.086 1.00 96.62 78 THR A C 1
ATOM 647 O O . THR A 1 78 ? -4.361 -3.222 -5.002 1.00 96.62 78 THR A O 1
ATOM 650 N N . THR A 1 79 ? -6.490 -3.289 -4.321 1.00 97.12 79 THR A N 1
ATOM 651 C CA . THR A 1 79 ? -7.047 -3.377 -5.682 1.00 97.12 79 THR A CA 1
ATOM 652 C C . THR A 1 79 ? -6.710 -2.137 -6.507 1.00 97.12 79 THR A C 1
ATOM 654 O O . THR A 1 79 ? -6.378 -2.259 -7.684 1.00 97.12 79 THR A O 1
ATOM 657 N N . ALA A 1 80 ? -6.729 -0.951 -5.896 1.00 97.81 80 ALA A N 1
ATOM 658 C CA . ALA A 1 80 ? -6.312 0.283 -6.550 1.00 97.81 80 ALA A CA 1
ATOM 659 C C . ALA A 1 80 ? -4.812 0.289 -6.890 1.00 97.81 80 ALA A C 1
ATOM 661 O O . ALA A 1 80 ? -4.447 0.728 -7.977 1.00 97.81 80 ALA A O 1
ATOM 662 N N . LEU A 1 81 ? -3.945 -0.245 -6.022 1.00 97.81 81 LEU A N 1
ATOM 663 C CA . LEU A 1 81 ? -2.519 -0.398 -6.324 1.00 97.81 81 LEU A CA 1
ATOM 664 C C . LEU A 1 81 ? -2.269 -1.393 -7.465 1.00 97.81 81 LEU A C 1
ATOM 666 O O . LEU A 1 81 ? -1.457 -1.121 -8.347 1.00 97.81 81 LEU A O 1
ATOM 670 N N . LEU A 1 82 ? -3.000 -2.512 -7.498 1.00 97.06 82 LEU A N 1
ATOM 671 C CA . LEU A 1 82 ? -2.946 -3.452 -8.622 1.00 97.06 82 LEU A CA 1
ATOM 672 C C . LEU A 1 82 ? -3.425 -2.793 -9.924 1.00 97.06 82 LEU A C 1
ATOM 674 O O . LEU A 1 82 ? -2.803 -2.969 -10.965 1.00 97.06 82 LEU A O 1
ATOM 678 N N . ALA A 1 83 ? -4.481 -1.978 -9.866 1.00 97.06 83 ALA A N 1
ATOM 679 C CA . ALA A 1 83 ? -4.940 -1.203 -11.018 1.00 97.06 83 ALA A CA 1
ATOM 680 C C . ALA A 1 83 ? -3.876 -0.194 -11.477 1.00 97.06 83 ALA A C 1
ATOM 682 O O . ALA A 1 83 ? -3.662 -0.014 -12.672 1.00 97.06 83 ALA A O 1
ATOM 683 N N . ALA A 1 84 ? -3.188 0.454 -10.534 1.00 96.31 84 ALA A N 1
ATOM 684 C CA . ALA A 1 84 ? -2.114 1.390 -10.836 1.00 96.31 84 ALA A CA 1
ATOM 685 C C . ALA A 1 84 ? -0.936 0.693 -11.539 1.00 96.31 84 ALA A C 1
ATOM 687 O O . ALA A 1 84 ? -0.391 1.239 -12.495 1.00 96.31 84 ALA A O 1
ATOM 688 N N . HIS A 1 85 ? -0.582 -0.529 -11.136 1.00 95.69 85 HIS A N 1
ATOM 689 C CA . HIS A 1 85 ? 0.402 -1.328 -11.868 1.00 95.69 85 HIS A CA 1
ATOM 690 C C . HIS A 1 85 ? -0.045 -1.603 -13.311 1.00 95.69 85 HIS A C 1
ATOM 692 O O . HIS A 1 85 ? 0.665 -1.260 -14.252 1.00 95.69 85 HIS A O 1
ATOM 698 N N . GLU A 1 86 ? -1.245 -2.158 -13.487 1.00 94.56 86 GLU A N 1
ATOM 699 C CA . GLU A 1 86 ? -1.739 -2.620 -14.792 1.00 94.56 86 GLU A CA 1
ATOM 700 C C . GLU A 1 86 ? -2.020 -1.481 -15.782 1.00 94.56 86 GLU A C 1
ATOM 702 O O . GLU A 1 86 ? -1.786 -1.624 -16.980 1.00 94.56 86 GLU A O 1
ATOM 707 N N . TYR A 1 87 ? -2.539 -0.349 -15.297 1.00 94.62 87 TYR A N 1
ATOM 708 C CA . TYR A 1 87 ? -3.062 0.719 -16.158 1.00 94.62 87 TYR A CA 1
ATOM 709 C C . TYR A 1 87 ? -2.259 2.017 -16.110 1.00 94.62 87 TYR A C 1
ATOM 711 O O . TYR A 1 87 ? -2.368 2.820 -17.035 1.00 94.62 87 TYR A O 1
ATOM 719 N N . LEU A 1 88 ? -1.471 2.243 -15.055 1.00 93.00 88 LEU A N 1
ATOM 720 C CA . LEU A 1 88 ? -0.642 3.446 -14.901 1.00 93.00 88 LEU A CA 1
ATOM 721 C C . LEU A 1 88 ? 0.862 3.141 -14.961 1.00 93.00 88 LEU A C 1
ATOM 723 O O . LEU A 1 88 ? 1.664 4.067 -14.870 1.00 93.00 88 LEU A O 1
ATOM 727 N N . GLY A 1 89 ? 1.254 1.870 -15.111 1.00 91.00 89 GLY A N 1
ATOM 728 C CA . GLY A 1 89 ? 2.656 1.466 -15.210 1.00 91.00 89 GLY A CA 1
ATOM 729 C C . GLY A 1 89 ? 3.443 1.647 -13.911 1.00 91.00 89 GLY A C 1
ATOM 730 O O . GLY A 1 89 ? 4.655 1.849 -13.952 1.00 91.00 89 GLY A O 1
ATOM 731 N N . VAL A 1 90 ? 2.777 1.614 -12.751 1.00 94.31 90 VAL A N 1
ATOM 732 C CA . VAL A 1 90 ? 3.481 1.644 -11.460 1.00 94.31 90 VAL A CA 1
ATOM 733 C C . VAL A 1 90 ? 4.299 0.361 -11.302 1.00 94.31 90 VAL A C 1
ATOM 735 O O . VAL A 1 90 ? 3.767 -0.740 -11.450 1.00 94.31 90 VAL A O 1
ATOM 738 N N . GLY A 1 91 ? 5.588 0.501 -10.984 1.00 93.75 91 GLY A N 1
ATOM 739 C CA . GLY A 1 91 ? 6.512 -0.628 -10.861 1.00 93.75 91 GLY A CA 1
ATOM 740 C C . GLY A 1 91 ? 6.020 -1.697 -9.882 1.00 93.75 91 GLY A C 1
ATOM 741 O O . GLY A 1 91 ? 5.522 -1.384 -8.793 1.00 93.75 91 GLY A O 1
ATOM 742 N N . GLN A 1 92 ? 6.162 -2.966 -10.269 1.00 94.94 92 GLN A N 1
ATOM 743 C CA . GLN A 1 92 ? 5.717 -4.111 -9.475 1.00 94.94 92 GLN A CA 1
ATOM 744 C C . GLN A 1 92 ? 6.290 -4.075 -8.052 1.00 94.94 92 GLN A C 1
ATOM 746 O O . GLN A 1 92 ? 5.561 -4.300 -7.085 1.00 94.94 92 GLN A O 1
ATOM 751 N N . ALA A 1 93 ? 7.581 -3.763 -7.908 1.00 95.50 93 ALA A N 1
ATOM 752 C CA . ALA A 1 93 ? 8.257 -3.705 -6.618 1.00 95.50 93 ALA A CA 1
ATOM 753 C C . ALA A 1 93 ? 7.669 -2.641 -5.692 1.00 95.50 93 ALA A C 1
ATOM 755 O O . ALA A 1 93 ? 7.516 -2.893 -4.499 1.00 95.50 93 ALA A O 1
ATOM 756 N N . VAL A 1 94 ? 7.287 -1.479 -6.234 1.00 96.88 94 VAL A N 1
ATOM 757 C CA . VAL A 1 94 ? 6.604 -0.424 -5.472 1.00 96.88 94 VAL A CA 1
ATOM 758 C C . VAL A 1 94 ? 5.286 -0.952 -4.922 1.00 96.88 94 VAL A C 1
ATOM 760 O O . VAL A 1 94 ? 5.058 -0.881 -3.718 1.00 96.88 94 VAL A O 1
ATOM 763 N N . VAL A 1 95 ? 4.452 -1.553 -5.774 1.00 97.25 95 VAL A N 1
ATOM 764 C CA . VAL A 1 95 ? 3.149 -2.085 -5.355 1.00 97.25 95 VAL A CA 1
ATOM 765 C C . VAL A 1 95 ? 3.296 -3.214 -4.331 1.00 97.25 95 VAL A C 1
ATOM 767 O O . VAL A 1 95 ? 2.636 -3.184 -3.292 1.00 97.25 95 VAL A O 1
ATOM 770 N N . MET A 1 96 ? 4.184 -4.181 -4.578 1.00 96.69 96 MET A N 1
ATOM 771 C CA . MET A 1 96 ? 4.444 -5.288 -3.652 1.00 96.69 96 MET A CA 1
ATOM 772 C C . MET A 1 96 ? 4.939 -4.790 -2.296 1.00 96.69 96 MET A C 1
ATOM 774 O O . MET A 1 96 ? 4.400 -5.190 -1.262 1.00 96.69 96 MET A O 1
ATOM 778 N N . ALA A 1 97 ? 5.936 -3.903 -2.298 1.00 97.12 97 ALA A N 1
ATOM 779 C CA . ALA A 1 97 ? 6.501 -3.350 -1.078 1.00 97.12 97 ALA A CA 1
ATOM 780 C C . ALA A 1 97 ? 5.445 -2.597 -0.273 1.00 97.12 97 ALA A C 1
ATOM 782 O O . ALA A 1 97 ? 5.355 -2.800 0.933 1.00 97.12 97 ALA A O 1
ATOM 783 N N . THR A 1 98 ? 4.608 -1.784 -0.923 1.00 97.81 98 THR A N 1
ATOM 784 C CA . THR A 1 98 ? 3.551 -1.036 -0.240 1.00 97.81 98 THR A CA 1
ATOM 785 C C . THR A 1 98 ? 2.496 -1.950 0.378 1.00 97.81 98 THR A C 1
ATOM 787 O O . THR A 1 98 ? 2.141 -1.737 1.535 1.00 97.81 98 THR A O 1
ATOM 790 N N . ILE A 1 99 ? 2.017 -2.974 -0.340 1.00 97.38 99 ILE A N 1
ATOM 791 C CA . ILE A 1 99 ? 1.015 -3.919 0.188 1.00 97.38 99 ILE A CA 1
ATOM 792 C C . ILE A 1 99 ? 1.564 -4.640 1.423 1.00 97.38 99 ILE A C 1
ATOM 794 O O . ILE A 1 99 ? 0.911 -4.671 2.466 1.00 97.38 99 ILE A O 1
ATOM 798 N N . ILE A 1 100 ? 2.781 -5.186 1.327 1.00 97.00 100 ILE A N 1
ATOM 799 C CA . ILE A 1 100 ? 3.422 -5.903 2.436 1.00 97.00 100 ILE A CA 1
ATOM 800 C C . ILE A 1 100 ? 3.694 -4.936 3.594 1.00 97.00 100 ILE A C 1
ATOM 802 O O . ILE A 1 100 ? 3.353 -5.227 4.739 1.00 97.00 100 ILE A O 1
ATOM 806 N N . ALA A 1 101 ? 4.261 -3.760 3.323 1.00 97.25 101 ALA A N 1
ATOM 807 C CA . ALA A 1 101 ? 4.577 -2.793 4.364 1.00 97.25 101 ALA A CA 1
ATOM 808 C C . ALA A 1 101 ? 3.316 -2.291 5.079 1.00 97.25 101 ALA A C 1
ATOM 810 O O . ALA A 1 101 ? 3.339 -2.227 6.304 1.00 97.25 101 ALA A O 1
ATOM 811 N N . ALA A 1 102 ? 2.203 -2.040 4.384 1.00 95.94 102 ALA A N 1
ATOM 812 C CA . ALA A 1 102 ? 0.934 -1.699 5.030 1.00 95.94 102 ALA A CA 1
ATOM 813 C C . ALA A 1 102 ? 0.408 -2.858 5.900 1.00 95.94 102 ALA A C 1
ATOM 815 O O . ALA A 1 102 ? 0.027 -2.644 7.051 1.00 95.94 102 ALA A O 1
ATOM 816 N N . ALA A 1 103 ? 0.472 -4.096 5.393 1.00 95.12 103 ALA A N 1
ATOM 817 C CA . ALA A 1 103 ? -0.017 -5.288 6.087 1.00 95.12 103 ALA A CA 1
ATOM 818 C C . ALA A 1 103 ? 0.750 -5.622 7.382 1.00 95.12 103 ALA A C 1
ATOM 820 O O . ALA A 1 103 ? 0.201 -6.282 8.261 1.00 95.12 103 ALA A O 1
ATOM 821 N N . TYR A 1 104 ? 2.008 -5.190 7.521 1.00 95.38 104 TYR A N 1
ATOM 822 C CA . TYR A 1 104 ? 2.823 -5.443 8.718 1.00 95.38 104 TYR A CA 1
ATOM 823 C C . TYR A 1 104 ? 3.030 -4.206 9.599 1.00 95.38 104 TYR A C 1
ATOM 825 O O . TYR A 1 104 ? 3.070 -4.330 10.827 1.00 95.38 104 TYR A O 1
ATOM 833 N N . THR A 1 105 ? 3.153 -3.018 9.003 1.00 95.25 105 THR A N 1
ATOM 834 C CA . THR A 1 105 ? 3.436 -1.778 9.742 1.00 95.25 105 THR A CA 1
ATOM 835 C C . THR A 1 105 ? 2.252 -1.349 10.599 1.00 95.25 105 THR A C 1
ATOM 837 O O . THR A 1 105 ? 2.478 -0.956 11.742 1.00 95.25 105 THR A O 1
ATOM 840 N N . ASP A 1 106 ? 1.011 -1.465 10.114 1.00 92.62 106 ASP A N 1
ATOM 841 C CA . ASP A 1 106 ? -0.167 -1.116 10.925 1.00 92.62 106 ASP A CA 1
ATOM 842 C C . ASP A 1 106 ? -0.311 -2.020 12.173 1.00 92.62 106 ASP A C 1
ATOM 844 O O . ASP A 1 106 ? -0.326 -1.503 13.299 1.00 92.62 106 ASP A O 1
ATOM 848 N N . PRO A 1 107 ? -0.288 -3.367 12.049 1.00 91.25 107 PRO A N 1
ATOM 849 C CA . PRO A 1 107 ? -0.253 -4.269 13.193 1.00 91.25 107 PRO A CA 1
ATOM 850 C C . PRO A 1 107 ? 0.795 -3.892 14.230 1.00 91.25 107 PRO A C 1
ATOM 852 O O . PRO A 1 107 ? 0.486 -3.805 15.419 1.00 91.25 107 PRO A O 1
ATOM 855 N N . LEU A 1 108 ? 2.014 -3.617 13.769 1.00 93.56 108 LEU A N 1
ATOM 856 C CA . LEU A 1 108 ? 3.115 -3.210 14.623 1.00 93.56 108 LEU A CA 1
ATOM 857 C C . LEU A 1 108 ? 2.833 -1.878 15.324 1.00 93.56 108 LEU A C 1
ATOM 859 O O . LEU A 1 108 ? 2.986 -1.794 16.541 1.00 93.56 108 LEU A O 1
ATOM 863 N N . LEU A 1 109 ? 2.413 -0.839 14.601 1.00 92.75 109 LEU A N 1
ATOM 864 C CA . LEU A 1 109 ? 2.101 0.467 15.188 1.00 92.75 109 LEU A CA 1
ATOM 865 C C . LEU A 1 109 ? 1.007 0.351 16.249 1.00 92.75 109 LEU A C 1
ATOM 867 O O . LEU A 1 109 ? 1.140 0.924 17.335 1.00 92.75 109 LEU A O 1
ATOM 871 N N . GLY A 1 110 ? -0.020 -0.457 15.989 1.00 89.88 110 GLY A N 1
ATOM 872 C CA . GLY A 1 110 ? -1.065 -0.746 16.959 1.00 89.88 110 GLY A CA 1
ATOM 873 C C . GLY A 1 110 ? -0.565 -1.471 18.220 1.00 89.88 110 GLY A C 1
ATOM 874 O O . GLY A 1 110 ? -1.169 -1.310 19.277 1.00 89.88 110 GLY A O 1
ATOM 875 N N . GLU A 1 111 ? 0.537 -2.226 18.142 1.00 92.19 111 GLU A N 1
ATOM 876 C CA . GLU A 1 111 ? 1.206 -2.841 19.297 1.00 92.19 111 GLU A CA 1
ATOM 877 C C . GLU A 1 111 ? 2.178 -1.894 20.019 1.00 92.19 111 GLU A C 1
ATOM 879 O O . GLU A 1 111 ? 2.331 -1.972 21.243 1.00 92.19 111 GLU A O 1
ATOM 884 N N . LEU A 1 112 ? 2.864 -1.019 19.284 1.00 94.19 112 LEU A N 1
ATOM 885 C CA . LEU A 1 112 ? 3.889 -0.135 19.840 1.00 94.19 112 LEU A CA 1
ATOM 886 C C . LEU A 1 112 ? 3.283 1.098 20.511 1.00 94.19 112 LEU A C 1
ATOM 888 O O . LEU A 1 112 ? 3.734 1.484 21.588 1.00 94.19 112 LEU A O 1
ATOM 892 N N . LYS A 1 113 ? 2.247 1.706 19.920 1.00 93.88 113 LYS A N 1
ATOM 893 C CA . LYS A 1 113 ? 1.633 2.948 20.422 1.00 93.88 113 LYS A CA 1
ATOM 894 C C . LYS A 1 113 ? 1.145 2.873 21.876 1.00 93.88 113 LYS A C 1
ATOM 896 O O . LYS A 1 113 ? 1.360 3.846 22.595 1.00 93.88 113 LYS A O 1
ATOM 901 N N . PRO A 1 114 ? 0.527 1.772 22.350 1.00 92.75 114 PRO A N 1
ATOM 902 C CA . PRO A 1 114 ? 0.114 1.665 23.750 1.00 92.75 114 PRO A CA 1
ATOM 903 C C . PRO A 1 114 ? 1.275 1.421 24.725 1.00 92.75 114 PRO A C 1
ATOM 905 O O . PRO A 1 114 ? 1.096 1.595 25.927 1.00 92.75 114 PRO A O 1
ATOM 908 N N . ARG A 1 115 ? 2.439 0.968 24.234 1.00 95.00 115 ARG A N 1
ATOM 909 C CA . ARG A 1 115 ? 3.554 0.476 25.065 1.00 95.00 115 ARG A CA 1
ATOM 910 C C . ARG A 1 115 ? 4.765 1.404 25.089 1.00 95.00 115 ARG A C 1
ATOM 912 O O . ARG A 1 115 ? 5.568 1.314 26.012 1.00 95.00 115 ARG A O 1
ATOM 919 N N . LEU A 1 116 ? 4.916 2.267 24.088 1.00 95.62 116 LEU A N 1
ATOM 920 C CA . LEU A 1 116 ? 6.091 3.112 23.900 1.00 95.62 116 LEU A CA 1
ATOM 921 C C . LEU A 1 116 ? 5.715 4.594 23.766 1.00 95.62 116 LEU A C 1
ATOM 923 O O . LEU A 1 116 ? 4.613 4.920 23.318 1.00 95.62 116 LEU A O 1
ATOM 927 N N . PRO A 1 117 ? 6.646 5.519 24.074 1.00 96.69 117 PRO A N 1
ATOM 928 C CA . PRO A 1 117 ? 6.497 6.924 23.723 1.00 96.69 117 PRO A CA 1
ATOM 929 C C . PRO A 1 117 ? 6.192 7.095 22.233 1.00 96.69 117 PRO A C 1
ATOM 931 O O . PRO A 1 117 ? 6.793 6.429 21.388 1.00 96.69 117 PRO A O 1
ATOM 934 N N . ARG A 1 118 ? 5.313 8.049 21.897 1.00 93.81 118 ARG A N 1
ATOM 935 C CA . ARG A 1 118 ? 4.836 8.280 20.520 1.00 93.81 118 ARG A CA 1
ATOM 936 C C . ARG A 1 118 ? 5.967 8.331 19.488 1.00 93.81 118 ARG A C 1
ATOM 938 O O . ARG A 1 118 ? 5.856 7.705 18.443 1.00 93.81 118 ARG A O 1
ATOM 945 N N . GLN A 1 119 ? 7.056 9.042 19.779 1.00 95.12 119 GLN A N 1
ATOM 946 C CA . GLN A 1 119 ? 8.201 9.154 18.867 1.00 95.12 119 GLN A CA 1
ATOM 947 C C . GLN A 1 119 ? 8.885 7.804 18.603 1.00 95.12 119 GLN A C 1
ATOM 949 O O . GLN A 1 119 ? 9.265 7.527 17.471 1.00 95.12 119 GLN A O 1
ATOM 954 N N . GLN A 1 120 ? 8.997 6.949 19.623 1.00 96.69 120 GLN A N 1
ATOM 955 C CA . GLN A 1 120 ? 9.599 5.621 19.492 1.00 96.69 120 GLN A CA 1
ATOM 956 C C . GLN A 1 120 ? 8.681 4.663 18.731 1.00 96.69 120 GLN A C 1
ATOM 958 O O . GLN A 1 120 ? 9.157 3.923 17.878 1.00 96.69 120 GLN A O 1
ATOM 963 N N . ALA A 1 121 ? 7.368 4.711 18.983 1.00 96.00 121 ALA A N 1
ATOM 964 C CA . ALA A 1 121 ? 6.398 3.905 18.245 1.00 96.00 121 ALA A CA 1
ATOM 965 C C . ALA A 1 121 ? 6.401 4.248 16.745 1.00 96.00 121 ALA A C 1
ATOM 967 O O . ALA A 1 121 ? 6.511 3.353 15.910 1.00 96.00 121 ALA A O 1
ATOM 968 N N . LEU A 1 122 ? 6.359 5.544 16.406 1.00 96.56 122 LEU A N 1
ATOM 969 C CA . LEU A 1 122 ? 6.419 6.000 15.014 1.00 96.56 122 LEU A CA 1
ATOM 970 C C . LEU A 1 122 ? 7.772 5.680 14.369 1.00 96.56 122 LEU A C 1
ATOM 972 O O . LEU A 1 122 ? 7.804 5.188 13.247 1.00 96.56 122 LEU A O 1
ATOM 976 N N . GLY A 1 123 ? 8.879 5.890 15.088 1.00 97.38 123 GLY A N 1
ATOM 977 C CA . GLY A 1 123 ? 10.211 5.507 14.618 1.00 97.38 123 GLY A CA 1
ATOM 978 C C . GLY A 1 123 ? 10.316 4.009 14.323 1.00 97.38 123 GLY A C 1
ATOM 979 O O . GLY A 1 123 ? 10.827 3.630 13.275 1.00 97.38 123 GLY A O 1
ATOM 980 N N . GLY A 1 124 ? 9.761 3.159 15.193 1.00 97.06 124 GLY A N 1
ATOM 981 C CA . GLY A 1 124 ? 9.688 1.713 14.979 1.00 97.06 124 GLY A CA 1
ATOM 982 C C . GLY A 1 124 ? 8.885 1.335 13.732 1.00 97.06 124 GLY A C 1
ATOM 983 O O . GLY A 1 124 ? 9.342 0.509 12.945 1.00 97.06 124 GLY A O 1
ATOM 984 N N . GLY A 1 125 ? 7.740 1.989 13.507 1.00 97.06 125 GLY A N 1
ATOM 985 C CA . GLY A 1 125 ? 6.959 1.821 12.278 1.00 97.06 125 GLY A CA 1
ATOM 986 C C . GLY A 1 125 ? 7.744 2.208 11.024 1.00 97.06 125 GLY A C 1
ATOM 987 O O . GLY A 1 125 ? 7.758 1.449 10.059 1.00 97.06 125 GLY A O 1
ATOM 988 N N . VAL A 1 126 ? 8.456 3.344 11.051 1.00 98.31 126 VAL A N 1
ATOM 989 C CA . VAL A 1 126 ? 9.255 3.810 9.902 1.00 98.31 126 VAL A CA 1
ATOM 990 C C . VAL A 1 126 ? 10.385 2.832 9.612 1.00 98.31 126 VAL A C 1
ATOM 992 O O . VAL A 1 126 ? 10.604 2.493 8.455 1.00 98.31 126 VAL A O 1
ATOM 995 N N . VAL A 1 127 ? 11.078 2.347 10.646 1.00 98.31 127 VAL A N 1
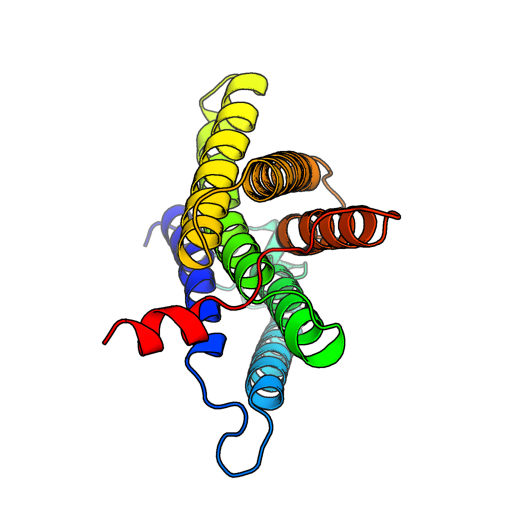ATOM 996 C CA . VAL A 1 127 ? 12.154 1.362 10.487 1.00 98.31 127 VAL A CA 1
ATOM 997 C C . VAL A 1 127 ? 11.624 0.087 9.839 1.00 98.31 127 VAL A C 1
ATOM 999 O O . VAL A 1 127 ? 12.209 -0.375 8.866 1.00 98.31 127 VAL A O 1
ATOM 1002 N N . VAL A 1 128 ? 10.510 -0.467 10.320 1.00 97.88 128 VAL A N 1
ATOM 1003 C CA . VAL A 1 128 ? 9.962 -1.708 9.751 1.00 97.88 128 VAL A CA 1
ATOM 1004 C C . VAL A 1 128 ? 9.461 -1.510 8.324 1.00 97.88 128 VAL A C 1
ATOM 1006 O O . VAL A 1 128 ? 9.812 -2.307 7.455 1.00 97.88 128 VAL A O 1
ATOM 1009 N N . ALA A 1 129 ? 8.724 -0.433 8.049 1.00 98.06 129 ALA A N 1
ATOM 1010 C CA . ALA A 1 129 ? 8.301 -0.111 6.690 1.00 98.06 129 ALA A CA 1
ATOM 1011 C C . ALA A 1 129 ? 9.513 0.042 5.756 1.00 98.06 129 ALA A C 1
ATOM 1013 O O . ALA A 1 129 ? 9.541 -0.543 4.676 1.00 98.06 129 ALA A O 1
ATOM 1014 N N . PHE A 1 130 ? 10.551 0.762 6.193 1.00 98.38 130 PHE A N 1
ATOM 1015 C CA . PHE A 1 130 ? 11.780 0.962 5.427 1.00 98.38 130 PHE A CA 1
ATOM 1016 C C . PHE A 1 130 ? 12.489 -0.358 5.122 1.00 98.38 130 PHE A C 1
ATOM 1018 O O . PHE A 1 130 ? 12.853 -0.590 3.972 1.00 98.38 130 PHE A O 1
ATOM 1025 N N . LEU A 1 131 ? 12.631 -1.241 6.118 1.00 98.12 131 LEU A N 1
ATOM 1026 C CA . LEU A 1 131 ? 13.230 -2.566 5.940 1.00 98.12 131 LEU A CA 1
ATOM 1027 C C . LEU A 1 131 ? 12.469 -3.407 4.906 1.00 98.12 131 LEU A C 1
ATOM 1029 O O . LEU A 1 131 ? 13.094 -4.085 4.095 1.00 98.12 131 LEU A O 1
ATOM 1033 N N . ILE A 1 132 ? 11.136 -3.335 4.895 1.00 97.56 132 ILE A N 1
ATOM 1034 C CA .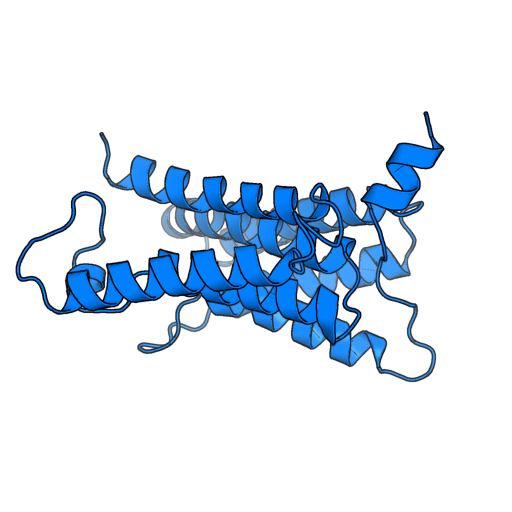 ILE A 1 132 ? 10.310 -4.027 3.897 1.00 97.56 132 ILE A CA 1
ATOM 1035 C C . ILE A 1 132 ? 10.541 -3.435 2.501 1.00 97.56 132 ILE A C 1
ATOM 1037 O O . ILE A 1 132 ? 10.775 -4.189 1.557 1.00 97.56 132 ILE A O 1
ATOM 1041 N N . TYR A 1 133 ? 10.532 -2.105 2.360 1.00 97.31 133 TYR A N 1
ATOM 1042 C CA . TYR A 1 133 ? 10.784 -1.457 1.069 1.00 97.31 133 TYR A CA 1
ATOM 1043 C C . TYR A 1 133 ? 12.163 -1.800 0.507 1.00 97.31 133 TYR A C 1
ATOM 1045 O O . TYR A 1 133 ? 12.249 -2.207 -0.648 1.00 97.31 133 TYR A O 1
ATOM 1053 N N . ILE A 1 134 ? 13.236 -1.691 1.298 1.00 96.38 134 ILE A N 1
ATOM 1054 C CA . ILE A 1 134 ? 14.583 -2.013 0.803 1.00 96.38 134 ILE A CA 1
ATOM 1055 C C . ILE A 1 134 ? 14.741 -3.502 0.491 1.00 96.38 134 ILE A C 1
ATOM 1057 O O . ILE A 1 134 ? 15.454 -3.836 -0.448 1.00 96.38 134 ILE A O 1
ATOM 1061 N N . ALA A 1 135 ? 14.071 -4.390 1.237 1.00 95.25 135 ALA A N 1
ATOM 1062 C CA . ALA A 1 135 ? 14.115 -5.821 0.965 1.00 95.25 135 ALA A CA 1
ATOM 1063 C C . ALA A 1 135 ? 13.492 -6.139 -0.398 1.00 95.25 135 ALA A C 1
ATOM 1065 O O . ALA A 1 135 ? 14.086 -6.883 -1.167 1.00 95.25 135 ALA A O 1
ATOM 1066 N N . ILE A 1 136 ? 12.338 -5.547 -0.720 1.00 94.75 136 ILE A N 1
ATOM 1067 C CA . ILE A 1 136 ? 11.669 -5.755 -2.011 1.00 94.75 136 ILE A CA 1
ATOM 1068 C C . ILE A 1 136 ? 12.388 -5.016 -3.146 1.00 94.75 136 ILE A C 1
ATOM 1070 O O . ILE A 1 136 ? 12.572 -5.583 -4.217 1.00 94.75 136 ILE A O 1
ATOM 1074 N N . PHE A 1 137 ? 12.839 -3.777 -2.936 1.00 94.38 137 PHE A N 1
ATOM 1075 C CA . PHE A 1 137 ? 13.581 -3.028 -3.959 1.00 94.38 137 PHE A CA 1
ATOM 1076 C C . PHE A 1 137 ? 14.918 -3.691 -4.291 1.00 94.38 137 PHE A C 1
ATOM 1078 O O . PHE A 1 137 ? 15.295 -3.741 -5.456 1.00 94.38 137 PHE A O 1
ATOM 1085 N N . GLY A 1 138 ? 15.593 -4.257 -3.288 1.00 89.94 138 GLY A N 1
ATOM 1086 C CA . GLY A 1 138 ? 16.825 -5.020 -3.471 1.00 89.94 138 GLY A CA 1
ATOM 1087 C C . GLY A 1 138 ? 16.649 -6.354 -4.207 1.00 89.94 138 GLY A C 1
ATOM 1088 O O . GLY A 1 138 ? 17.649 -6.954 -4.584 1.00 89.94 138 GLY A O 1
ATOM 1089 N N . MET A 1 139 ? 15.411 -6.831 -4.409 1.00 88.56 139 MET A N 1
ATOM 1090 C CA . MET A 1 139 ? 15.135 -7.987 -5.277 1.00 88.56 139 MET A CA 1
ATOM 1091 C C . MET A 1 139 ? 15.075 -7.612 -6.764 1.00 88.56 139 MET A C 1
ATOM 1093 O O . MET A 1 139 ? 15.120 -8.518 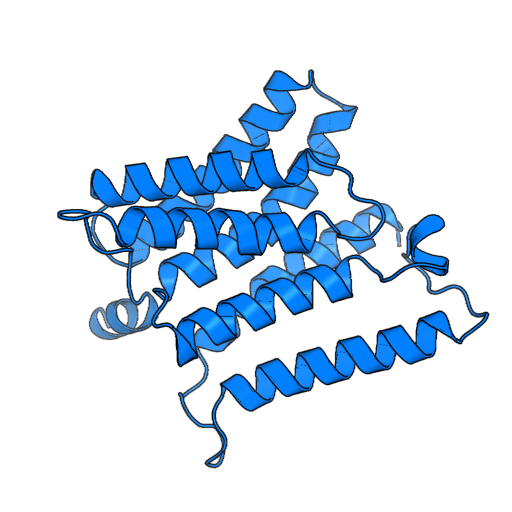-7.585 1.00 88.56 139 MET A O 1
ATOM 1097 N N . VAL A 1 140 ? 14.927 -6.322 -7.100 1.00 83.62 140 VAL A N 1
ATOM 1098 C CA . VAL A 1 140 ? 14.895 -5.837 -8.494 1.00 83.62 140 VAL A CA 1
ATOM 1099 C C . VAL A 1 140 ? 16.284 -5.480 -8.995 1.00 83.62 140 VAL A C 1
ATOM 1101 O O . VAL A 1 140 ? 16.578 -5.687 -10.148 1.00 83.62 140 VAL A O 1
ATOM 1104 N N . ASP A 1 141 ? 17.125 -4.862 -8.174 1.00 73.00 141 ASP A N 1
ATOM 1105 C CA . ASP A 1 141 ? 18.512 -4.568 -8.543 1.00 73.00 141 ASP A CA 1
ATOM 1106 C C . ASP A 1 141 ? 19.317 -4.316 -7.263 1.00 73.00 141 ASP A C 1
ATOM 1108 O O . ASP A 1 141 ? 18.761 -4.167 -6.166 1.00 73.00 141 ASP A O 1
ATOM 1112 N N . ALA A 1 142 ? 20.640 -4.223 -7.391 1.00 75.19 142 ALA A N 1
ATOM 1113 C CA . ALA A 1 142 ? 21.507 -3.742 -6.333 1.00 75.19 142 ALA A CA 1
ATOM 1114 C C . ALA A 1 142 ? 20.964 -2.427 -5.747 1.00 75.19 142 ALA A C 1
ATOM 1116 O O . ALA A 1 142 ? 20.549 -1.510 -6.459 1.00 75.19 142 ALA A O 1
ATOM 1117 N N . LEU A 1 143 ? 20.976 -2.340 -4.415 1.00 84.69 143 LEU A N 1
ATOM 1118 C CA . LEU A 1 143 ? 20.324 -1.275 -3.663 1.00 84.69 143 LEU A CA 1
ATOM 1119 C C . LEU A 1 143 ? 20.996 0.086 -3.919 1.00 84.69 143 LEU A C 1
ATOM 1121 O O . LEU A 1 143 ? 21.917 0.500 -3.213 1.00 84.69 143 LEU A O 1
ATOM 1125 N N . SER A 1 144 ? 20.536 0.775 -4.961 1.00 89.00 144 SER A N 1
ATOM 1126 C CA . SER A 1 144 ? 21.041 2.082 -5.366 1.00 89.00 144 SER A CA 1
ATOM 1127 C C . SER A 1 144 ? 20.672 3.164 -4.347 1.00 89.00 144 SER A C 1
ATOM 1129 O O . SER A 1 144 ? 19.713 3.043 -3.579 1.00 89.00 144 SER A O 1
ATOM 1131 N N . SER A 1 145 ? 21.408 4.278 -4.359 1.00 89.25 145 SER A N 1
ATOM 1132 C CA . SER A 1 145 ? 21.083 5.444 -3.525 1.00 89.25 145 SER A CA 1
ATOM 1133 C C . SER A 1 145 ? 19.681 5.995 -3.815 1.00 89.25 145 SER A C 1
ATOM 1135 O O . SER A 1 145 ? 18.998 6.447 -2.897 1.00 89.25 145 SER A O 1
ATOM 1137 N N . ALA A 1 146 ? 19.226 5.902 -5.068 1.00 90.56 146 ALA A N 1
ATOM 1138 C CA . ALA A 1 146 ? 17.872 6.261 -5.470 1.00 90.56 146 ALA A CA 1
ATOM 1139 C C . ALA A 1 146 ? 16.823 5.330 -4.842 1.00 90.56 146 ALA A C 1
ATOM 1141 O O . ALA A 1 146 ? 15.861 5.813 -4.245 1.00 90.56 146 ALA A O 1
ATOM 1142 N N . ALA A 1 147 ? 17.034 4.010 -4.907 1.00 92.00 147 ALA A N 1
ATOM 1143 C CA . ALA A 1 147 ? 16.141 3.028 -4.294 1.00 92.00 147 ALA A CA 1
ATOM 1144 C C . ALA A 1 147 ? 16.044 3.220 -2.770 1.00 92.00 147 ALA A C 1
ATOM 1146 O O . ALA A 1 147 ? 14.942 3.217 -2.221 1.00 92.00 147 ALA A O 1
ATOM 1147 N N . LEU A 1 148 ? 17.171 3.478 -2.095 1.00 95.00 148 LEU A N 1
ATOM 1148 C CA . LEU A 1 148 ? 17.199 3.835 -0.670 1.00 95.00 148 LEU A CA 1
ATOM 1149 C C . LEU A 1 148 ? 16.400 5.109 -0.377 1.00 95.00 148 LEU A C 1
ATOM 1151 O O . LEU A 1 148 ? 15.635 5.150 0.588 1.00 95.00 148 LEU A O 1
ATOM 1155 N N . GLY A 1 149 ? 16.558 6.138 -1.213 1.00 95.38 149 GLY A N 1
ATOM 1156 C CA . GLY A 1 149 ? 15.817 7.391 -1.096 1.00 95.38 149 GLY A CA 1
ATOM 1157 C C . GLY A 1 149 ? 14.307 7.179 -1.205 1.00 95.38 149 GLY A C 1
ATOM 1158 O O . GLY A 1 149 ? 13.560 7.619 -0.331 1.00 95.38 149 GLY A O 1
ATOM 1159 N N . TYR A 1 150 ? 13.857 6.445 -2.226 1.00 96.25 150 TYR A N 1
ATOM 1160 C CA . TYR A 1 150 ? 12.442 6.114 -2.395 1.00 96.25 150 TYR A CA 1
ATOM 1161 C C . TYR A 1 150 ? 11.899 5.264 -1.249 1.00 96.25 150 TYR A C 1
ATOM 1163 O O . TYR A 1 150 ? 10.828 5.570 -0.731 1.00 96.25 150 TYR A O 1
ATOM 1171 N N . ALA A 1 151 ? 12.642 4.249 -0.803 1.00 97.31 151 ALA A N 1
ATOM 1172 C CA . ALA A 1 151 ? 12.243 3.410 0.322 1.00 97.31 151 ALA A CA 1
ATOM 1173 C C . ALA A 1 151 ? 12.045 4.236 1.602 1.00 97.31 151 ALA A C 1
ATOM 1175 O O . ALA A 1 151 ? 11.051 4.059 2.308 1.00 97.31 151 ALA A O 1
ATOM 1176 N N . LEU A 1 152 ? 12.960 5.170 1.888 1.00 98.00 152 LEU A N 1
ATOM 1177 C CA . LEU A 1 152 ? 12.874 6.028 3.069 1.00 98.00 152 LEU A CA 1
ATOM 1178 C C . LEU A 1 152 ? 11.672 6.969 2.990 1.00 98.00 152 LEU A C 1
ATOM 1180 O O . LEU A 1 152 ? 10.915 7.077 3.956 1.00 98.00 152 LEU A O 1
ATOM 1184 N N . VAL A 1 153 ? 11.471 7.623 1.842 1.00 98.12 153 VAL A N 1
ATOM 1185 C CA . VAL A 1 153 ? 10.312 8.500 1.631 1.00 98.12 153 VAL A CA 1
ATOM 1186 C C . VAL A 1 153 ? 9.017 7.714 1.799 1.00 98.12 153 VAL A C 1
ATOM 1188 O O . VAL A 1 153 ? 8.147 8.138 2.556 1.00 98.12 153 VAL A O 1
ATOM 1191 N N . ALA A 1 154 ? 8.894 6.557 1.150 1.00 97.94 154 ALA A N 1
ATOM 1192 C CA . ALA A 1 154 ? 7.690 5.740 1.212 1.00 97.94 154 ALA A CA 1
ATOM 1193 C C . ALA A 1 154 ? 7.387 5.271 2.642 1.00 97.94 154 ALA A C 1
ATOM 1195 O O . ALA A 1 154 ? 6.241 5.354 3.080 1.00 97.94 154 ALA A O 1
ATOM 1196 N N . ALA A 1 155 ? 8.407 4.850 3.394 1.00 98.31 155 ALA A N 1
ATOM 1197 C CA . ALA A 1 155 ? 8.271 4.441 4.789 1.00 98.31 155 ALA A CA 1
ATOM 1198 C C . ALA A 1 155 ? 7.802 5.587 5.700 1.00 98.31 155 ALA A C 1
ATOM 1200 O O . ALA A 1 155 ? 6.866 5.418 6.483 1.00 98.31 155 ALA A O 1
ATOM 1201 N N . VAL A 1 156 ? 8.413 6.770 5.580 1.00 98.19 156 VAL A N 1
ATOM 1202 C CA . VAL A 1 156 ? 8.024 7.952 6.367 1.00 98.19 156 VAL A CA 1
ATOM 1203 C C . VAL A 1 156 ? 6.605 8.390 6.022 1.00 98.19 156 VAL A C 1
ATOM 1205 O O . VAL A 1 156 ? 5.803 8.637 6.921 1.00 98.19 156 VAL A O 1
ATOM 1208 N N . VAL A 1 157 ? 6.279 8.462 4.730 1.00 97.94 157 VAL A N 1
ATOM 1209 C CA . VAL A 1 157 ? 4.955 8.873 4.253 1.00 97.94 157 VAL A CA 1
ATOM 1210 C C . VAL A 1 157 ? 3.879 7.882 4.689 1.00 97.94 157 VAL A C 1
ATOM 1212 O O . VAL A 1 157 ? 2.821 8.313 5.133 1.00 97.94 157 VAL A O 1
ATOM 1215 N N . MET A 1 158 ? 4.148 6.576 4.629 1.00 97.12 158 MET A N 1
ATOM 1216 C CA . MET A 1 158 ? 3.228 5.536 5.098 1.00 97.12 158 MET A CA 1
ATOM 1217 C C . MET A 1 158 ? 2.888 5.710 6.580 1.00 97.12 158 MET A C 1
ATOM 1219 O O . MET A 1 158 ? 1.717 5.746 6.941 1.00 97.12 158 MET A O 1
ATOM 1223 N N . VAL A 1 159 ? 3.894 5.878 7.441 1.00 96.81 159 VAL A N 1
ATOM 1224 C CA . VAL A 1 159 ? 3.658 6.087 8.880 1.00 96.81 159 VAL A CA 1
ATOM 1225 C C . VAL A 1 159 ? 2.999 7.438 9.151 1.00 96.81 159 VAL A C 1
ATOM 1227 O O . VAL A 1 159 ? 2.182 7.557 10.059 1.00 96.81 159 VAL A O 1
ATOM 1230 N N . ALA A 1 160 ? 3.303 8.468 8.360 1.00 95.44 160 ALA A N 1
ATOM 1231 C CA . ALA A 1 160 ? 2.609 9.748 8.457 1.00 95.44 160 ALA A CA 1
ATOM 1232 C C . ALA A 1 160 ? 1.126 9.636 8.054 1.00 95.44 160 ALA A C 1
ATOM 1234 O O . ALA A 1 160 ? 0.286 10.295 8.666 1.00 95.44 160 ALA A O 1
ATOM 1235 N N . ALA A 1 161 ? 0.803 8.795 7.067 1.00 94.12 161 ALA A N 1
ATOM 1236 C CA . ALA A 1 161 ? -0.556 8.543 6.589 1.00 94.12 161 ALA A CA 1
ATOM 1237 C C . ALA A 1 161 ? -1.431 7.780 7.601 1.00 94.12 161 ALA A C 1
ATOM 1239 O O . ALA A 1 161 ? -2.652 7.851 7.508 1.00 94.12 161 ALA A O 1
ATOM 1240 N N . GLU A 1 162 ? -0.816 7.128 8.589 1.00 91.31 162 GLU A N 1
ATOM 1241 C CA . GLU A 1 162 ? -1.489 6.474 9.720 1.00 91.31 162 GLU A CA 1
ATOM 1242 C C . GLU A 1 162 ? -1.918 7.468 10.824 1.00 91.31 162 GLU A C 1
ATOM 1244 O O . GLU A 1 162 ? -2.823 7.209 11.614 1.00 91.31 162 GLU A O 1
ATOM 1249 N N . LEU A 1 163 ? -1.304 8.656 10.884 1.00 86.50 163 LEU A N 1
ATOM 1250 C CA . LEU A 1 163 ? -1.595 9.660 11.913 1.00 86.50 163 LEU A CA 1
ATOM 1251 C C . LEU A 1 163 ? -2.991 10.312 11.843 1.00 86.50 163 LEU A C 1
ATOM 1253 O O . LEU A 1 163 ? -3.561 10.570 12.914 1.00 86.50 163 LEU A O 1
ATOM 1257 N N . PRO A 1 164 ? -3.526 10.704 10.667 1.00 81.38 164 PRO A N 1
ATOM 1258 C CA . PRO A 1 164 ? -4.823 11.363 10.598 1.00 81.38 164 PRO A CA 1
ATOM 1259 C C . PRO A 1 164 ? -5.962 10.374 10.871 1.00 81.38 164 PRO A C 1
ATOM 1261 O O . PRO A 1 164 ? -6.161 9.417 10.137 1.00 81.38 164 PRO A O 1
ATOM 1264 N N . SER A 1 165 ? -6.790 10.661 11.879 1.00 69.50 165 SER A N 1
ATOM 1265 C CA . SER A 1 165 ? -8.041 9.925 12.105 1.00 69.50 165 SER A CA 1
ATOM 1266 C C . SER A 1 165 ? -9.194 10.606 11.367 1.00 69.50 165 SER A C 1
ATOM 1268 O O . SER A 1 165 ? -9.830 11.537 11.869 1.00 69.50 165 SER A O 1
ATOM 1270 N N . VAL A 1 166 ? -9.469 10.164 10.141 1.00 73.62 166 VAL A N 1
ATOM 1271 C CA . VAL A 1 166 ? -10.607 10.663 9.361 1.00 73.62 166 VAL A CA 1
ATOM 1272 C C . VAL A 1 166 ? -11.807 9.751 9.602 1.00 73.62 166 VAL A C 1
ATOM 1274 O O . VAL A 1 166 ? -11.754 8.548 9.404 1.00 73.62 166 VAL A O 1
ATOM 1277 N N . LYS A 1 167 ? -12.949 10.311 10.017 1.00 66.00 167 LYS A N 1
ATOM 1278 C CA . LYS A 1 167 ? -14.140 9.509 10.374 1.00 66.00 167 LYS A CA 1
ATOM 1279 C C . LYS A 1 167 ? -14.679 8.641 9.222 1.00 66.00 167 LYS A C 1
ATOM 1281 O O . LYS A 1 167 ? -15.371 7.657 9.4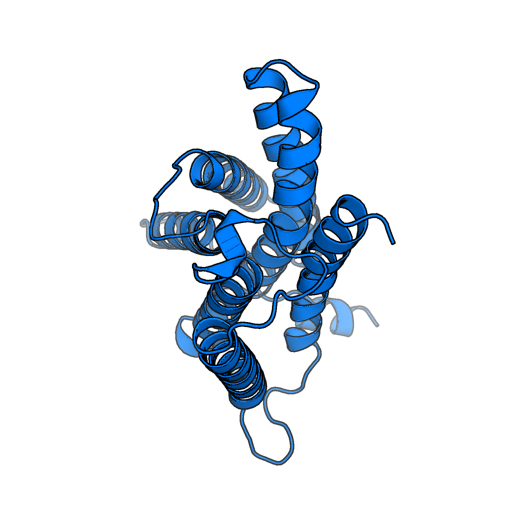78 1.00 66.00 167 LYS A O 1
ATOM 1286 N N . TRP A 1 168 ? -14.411 9.054 7.986 1.00 69.31 168 TRP A N 1
ATOM 1287 C CA . TRP A 1 168 ? -14.959 8.483 6.754 1.00 69.31 168 TRP A CA 1
ATOM 1288 C C . TRP A 1 168 ? -13.934 7.721 5.916 1.00 69.31 168 TRP A C 1
ATOM 1290 O O . TRP A 1 168 ? -14.318 7.136 4.909 1.00 69.31 168 TRP A O 1
ATOM 1300 N N . LEU A 1 169 ? -12.659 7.766 6.298 1.00 75.38 169 LEU A N 1
ATOM 1301 C CA . LEU A 1 169 ? -11.566 7.187 5.537 1.00 75.38 169 LEU A CA 1
ATOM 1302 C C . LEU A 1 169 ? -10.624 6.492 6.506 1.00 75.38 169 LEU A C 1
ATOM 1304 O O . LEU A 1 169 ? -10.172 7.105 7.469 1.00 75.38 169 LEU A O 1
ATOM 1308 N N . ASP A 1 170 ? -10.375 5.223 6.244 1.00 85.62 170 ASP A N 1
ATOM 1309 C CA . ASP A 1 170 ? -9.565 4.377 7.103 1.00 85.62 170 ASP A CA 1
ATOM 1310 C C . ASP A 1 170 ? -8.077 4.543 6.785 1.00 85.62 170 ASP A C 1
ATOM 1312 O O . ASP A 1 170 ? -7.686 4.802 5.638 1.00 85.62 170 ASP A O 1
ATOM 1316 N N . ASP A 1 171 ? -7.256 4.419 7.819 1.00 84.06 171 ASP A N 1
ATOM 1317 C CA . ASP A 1 171 ? -5.803 4.481 7.749 1.00 84.06 171 ASP A CA 1
ATOM 1318 C C . ASP A 1 171 ? -5.236 3.394 6.831 1.00 84.06 171 ASP A C 1
ATOM 1320 O O . ASP A 1 171 ? -4.310 3.686 6.075 1.00 84.06 171 ASP A O 1
ATOM 1324 N N . ASP A 1 172 ? -5.861 2.216 6.747 1.00 88.88 172 ASP A N 1
ATOM 1325 C CA . ASP A 1 172 ? -5.420 1.133 5.857 1.00 88.88 172 ASP A CA 1
ATOM 1326 C C . ASP A 1 172 ? -5.410 1.516 4.378 1.00 88.88 172 ASP A C 1
ATOM 1328 O O . ASP A 1 172 ? -4.543 1.088 3.604 1.00 88.88 172 ASP A O 1
ATOM 1332 N N . LEU A 1 173 ? -6.379 2.332 3.960 1.00 93.06 173 LEU A N 1
ATOM 1333 C CA . LEU A 1 173 ? -6.433 2.835 2.592 1.00 93.06 173 LEU A CA 1
ATOM 1334 C C . LEU A 1 173 ? -5.353 3.900 2.369 1.00 93.06 173 LEU A C 1
ATOM 1336 O O . LEU A 1 173 ? -4.671 3.900 1.341 1.00 93.06 173 LEU A O 1
ATOM 1340 N N . LEU A 1 174 ? -5.182 4.805 3.333 1.00 94.56 174 LEU A N 1
ATOM 1341 C CA . LEU A 1 174 ? -4.220 5.902 3.246 1.00 94.56 174 LEU A CA 1
ATOM 1342 C C . LEU A 1 174 ? -2.772 5.405 3.266 1.00 94.56 174 LEU A C 1
ATOM 1344 O O . LEU A 1 174 ? -1.965 5.844 2.446 1.00 94.56 174 LEU A O 1
ATOM 1348 N N . MET A 1 175 ? -2.457 4.450 4.138 1.00 94.94 175 MET A N 1
ATOM 1349 C CA . MET A 1 175 ? -1.142 3.818 4.239 1.00 94.94 175 MET A CA 1
ATOM 1350 C C . MET A 1 175 ? -0.727 3.098 2.951 1.00 94.94 175 MET A C 1
ATOM 1352 O O . MET A 1 175 ? 0.464 2.885 2.742 1.00 94.94 175 MET A O 1
ATOM 1356 N N . GLN A 1 176 ? -1.673 2.764 2.070 1.00 96.81 176 GLN A N 1
ATOM 1357 C CA . GLN A 1 176 ? -1.393 2.201 0.750 1.00 96.81 176 GLN A CA 1
ATOM 1358 C C . GLN A 1 176 ? -1.292 3.277 -0.338 1.00 96.81 176 GLN A C 1
ATOM 1360 O O . GLN A 1 176 ? -0.314 3.326 -1.081 1.00 96.81 176 GLN A O 1
ATOM 1365 N N . LEU A 1 177 ? -2.285 4.163 -0.447 1.00 96.88 177 LEU A N 1
ATOM 1366 C CA . LEU A 1 177 ? -2.370 5.093 -1.578 1.00 96.88 177 LEU A CA 1
ATOM 1367 C C . LEU A 1 177 ? -1.415 6.284 -1.464 1.00 96.88 177 LEU A C 1
ATOM 1369 O O . LEU A 1 177 ? -0.822 6.693 -2.461 1.00 96.88 177 LEU A O 1
ATOM 1373 N N . VAL A 1 178 ? -1.259 6.851 -0.266 1.00 97.19 178 VAL A N 1
ATOM 1374 C CA . VAL A 1 178 ? -0.459 8.064 -0.048 1.00 97.19 178 VAL A CA 1
ATOM 1375 C C . VAL A 1 178 ? 1.030 7.854 -0.360 1.00 97.19 178 VAL A C 1
ATOM 1377 O O . VAL A 1 178 ? 1.571 8.675 -1.105 1.00 97.19 178 VAL A O 1
ATOM 1380 N N . PRO A 1 179 ? 1.722 6.798 0.125 1.00 97.50 179 PRO A N 1
ATOM 1381 C CA . PRO A 1 179 ? 3.132 6.605 -0.215 1.00 97.50 179 PRO A CA 1
ATOM 1382 C C . PRO A 1 179 ? 3.344 6.424 -1.718 1.00 97.50 179 PRO A C 1
ATOM 1384 O O . PRO A 1 179 ? 4.245 7.045 -2.274 1.00 97.50 179 PRO A O 1
ATOM 1387 N N . VAL A 1 180 ? 2.486 5.662 -2.399 1.00 97.75 180 VAL A N 1
ATOM 1388 C CA . VAL A 1 180 ? 2.602 5.454 -3.850 1.00 97.75 180 VAL A CA 1
ATOM 1389 C C . VAL A 1 180 ? 2.334 6.744 -4.619 1.00 97.75 180 VAL A C 1
ATOM 1391 O O . VAL A 1 180 ? 3.097 7.077 -5.520 1.00 97.75 180 VAL A O 1
ATOM 1394 N N . ALA A 1 181 ? 1.323 7.525 -4.232 1.00 97.31 181 ALA A N 1
ATOM 1395 C CA . ALA A 1 181 ? 1.066 8.827 -4.841 1.00 97.31 181 ALA A CA 1
ATOM 1396 C C . ALA A 1 181 ? 2.276 9.769 -4.710 1.00 97.31 181 ALA A C 1
ATOM 1398 O O . ALA A 1 181 ? 2.671 10.397 -5.690 1.00 97.31 181 ALA A O 1
ATOM 1399 N N . VAL A 1 182 ? 2.907 9.832 -3.531 1.00 97.62 182 VAL A N 1
ATOM 1400 C CA . VAL A 1 182 ? 4.117 10.645 -3.327 1.00 97.62 182 VAL A CA 1
ATOM 1401 C C . VAL A 1 182 ? 5.283 10.137 -4.175 1.00 97.62 182 VAL A C 1
ATOM 1403 O O . VAL A 1 182 ? 5.963 10.945 -4.804 1.00 97.62 182 VAL A O 1
ATOM 1406 N N . LEU A 1 183 ? 5.503 8.822 -4.246 1.00 96.44 183 LEU A N 1
ATOM 1407 C CA . LEU A 1 183 ? 6.551 8.248 -5.094 1.00 96.44 183 LEU A CA 1
ATOM 1408 C C . LEU A 1 183 ? 6.345 8.580 -6.575 1.00 96.44 183 LEU A C 1
ATOM 1410 O O . LEU A 1 183 ? 7.305 8.943 -7.250 1.00 96.44 183 LEU A O 1
ATOM 1414 N N . LEU A 1 184 ? 5.108 8.518 -7.070 1.00 94.94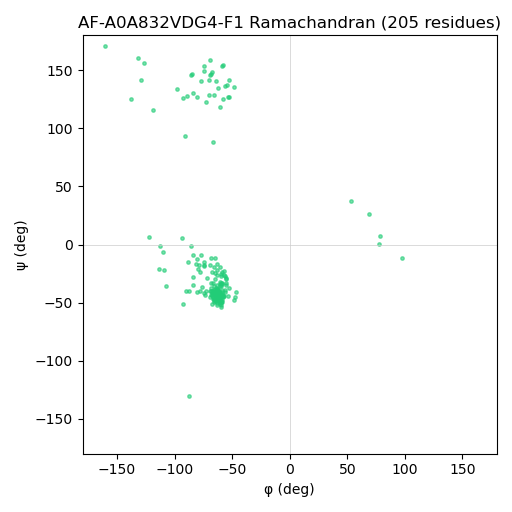 184 LEU A N 1
ATOM 1415 C CA . LEU A 1 184 ? 4.785 8.884 -8.450 1.00 94.94 184 LEU A CA 1
ATOM 1416 C C . LEU A 1 184 ? 5.030 10.368 -8.724 1.00 94.94 184 LEU A C 1
ATOM 1418 O O . LEU A 1 184 ? 5.596 10.713 -9.758 1.00 94.94 184 LEU A O 1
ATOM 1422 N N . LEU A 1 185 ? 4.664 11.246 -7.785 1.00 95.50 185 LEU A N 1
ATOM 1423 C CA . LEU A 1 185 ? 4.952 12.678 -7.897 1.00 95.50 185 LEU A CA 1
ATOM 1424 C C . LEU A 1 185 ? 6.460 12.954 -7.934 1.00 95.50 185 LEU A C 1
ATOM 1426 O O . LEU A 1 185 ? 6.903 13.793 -8.714 1.00 95.50 185 LEU A O 1
ATOM 1430 N N . LEU A 1 186 ? 7.251 12.240 -7.128 1.00 94.19 186 LEU A N 1
ATOM 1431 C CA . LEU A 1 186 ? 8.710 12.360 -7.145 1.00 94.19 186 LEU A CA 1
ATOM 1432 C C . LEU A 1 186 ? 9.317 11.831 -8.446 1.00 94.19 186 LEU A C 1
ATOM 1434 O O . LEU A 1 186 ? 10.218 12.461 -8.990 1.00 94.19 186 LEU A O 1
ATOM 1438 N N . ALA A 1 187 ? 8.823 10.703 -8.953 1.00 91.06 187 ALA A N 1
ATOM 1439 C CA . ALA A 1 187 ? 9.280 10.110 -10.208 1.00 91.06 187 ALA A CA 1
ATOM 1440 C C . ALA A 1 187 ? 8.920 10.959 -11.440 1.00 91.06 187 ALA A C 1
ATOM 1442 O O . ALA A 1 187 ? 9.593 10.881 -12.462 1.00 91.06 187 ALA A O 1
ATOM 1443 N N . ALA A 1 188 ? 7.886 11.798 -11.342 1.00 92.19 188 ALA A N 1
ATOM 1444 C CA . ALA A 1 188 ? 7.502 12.734 -12.394 1.00 92.19 188 ALA A CA 1
ATOM 1445 C C . ALA A 1 188 ? 8.407 13.982 -12.475 1.00 92.19 188 ALA A C 1
ATOM 1447 O O . ALA A 1 188 ? 8.277 14.769 -13.416 1.00 92.19 188 ALA A O 1
ATOM 1448 N N . LEU A 1 189 ? 9.308 14.200 -11.506 1.00 93.06 189 LEU A N 1
ATOM 1449 C CA . LEU A 1 189 ? 10.221 15.342 -11.532 1.00 93.06 189 LEU A CA 1
ATOM 1450 C C . LEU A 1 189 ? 11.279 15.182 -12.641 1.00 93.06 189 LEU A C 1
ATOM 1452 O O . LEU A 1 189 ? 11.810 14.086 -12.839 1.00 93.06 189 LEU A O 1
ATOM 1456 N N . PRO A 1 190 ? 11.655 16.266 -13.348 1.00 90.12 190 PRO A N 1
ATOM 1457 C CA . PRO A 1 190 ? 12.697 16.202 -14.368 1.00 90.12 190 PRO A CA 1
ATOM 1458 C C . PRO A 1 190 ? 14.024 15.692 -13.796 1.00 90.12 190 PRO A C 1
ATOM 1460 O O . PRO A 1 190 ? 14.550 16.253 -12.836 1.00 90.12 190 PRO A O 1
ATOM 1463 N N . GLY A 1 191 ? 14.576 14.639 -14.402 1.00 87.12 191 GLY A N 1
ATOM 1464 C CA . GLY A 1 191 ? 15.832 14.025 -13.960 1.00 87.12 191 GLY A CA 1
ATOM 1465 C C . GLY A 1 191 ? 15.704 13.114 -12.735 1.00 87.12 191 GLY A C 1
ATOM 1466 O O . GLY A 1 191 ? 16.728 12.662 -12.223 1.00 87.12 191 GLY A O 1
ATOM 1467 N N . ALA A 1 192 ? 14.484 12.832 -12.266 1.00 87.50 192 ALA A N 1
ATOM 1468 C CA . ALA A 1 192 ? 14.270 11.831 -11.232 1.00 87.50 192 ALA A CA 1
ATOM 1469 C C . ALA A 1 192 ? 14.672 10.429 -11.733 1.00 87.50 192 ALA A C 1
ATOM 1471 O O . ALA A 1 192 ? 14.408 10.090 -12.892 1.00 87.50 192 ALA A O 1
ATOM 1472 N N . PRO A 1 193 ? 15.298 9.601 -10.878 1.00 87.69 193 PRO A N 1
ATOM 1473 C CA . PRO A 1 193 ? 15.511 8.192 -11.176 1.00 87.69 193 PRO A CA 1
ATOM 1474 C C . PRO A 1 193 ? 14.187 7.467 -11.451 1.00 87.69 193 PRO A C 1
ATOM 1476 O O . PRO A 1 193 ? 13.128 7.861 -10.966 1.00 87.69 193 PRO A O 1
ATOM 1479 N N . GLN A 1 194 ? 14.239 6.376 -12.212 1.00 87.62 194 GLN A N 1
ATOM 1480 C CA . GLN A 1 194 ? 13.062 5.529 -12.392 1.00 87.62 194 GLN A CA 1
ATOM 1481 C C . GLN A 1 194 ? 12.718 4.812 -11.081 1.00 87.62 194 GLN A C 1
ATOM 1483 O O . GLN A 1 194 ? 13.602 4.467 -10.291 1.00 87.62 194 GLN A O 1
ATOM 1488 N N . LEU A 1 195 ? 11.422 4.595 -10.847 1.00 88.19 195 LEU A N 1
ATOM 1489 C CA . LEU A 1 195 ? 10.972 3.785 -9.718 1.00 88.19 195 LEU A CA 1
ATOM 1490 C C . LEU A 1 195 ? 11.385 2.317 -9.919 1.00 88.19 195 LEU A C 1
ATOM 1492 O O . LEU A 1 195 ? 11.406 1.855 -11.062 1.00 88.19 195 LEU A O 1
ATOM 1496 N N . PRO A 1 196 ? 11.660 1.569 -8.833 1.00 87.38 196 PRO A N 1
ATOM 1497 C CA . PRO A 1 196 ? 11.949 0.139 -8.912 1.00 87.38 196 PRO A CA 1
ATOM 1498 C C . PRO A 1 196 ? 10.859 -0.632 -9.670 1.00 87.38 196 PRO A C 1
ATOM 1500 O O . PRO A 1 196 ? 9.670 -0.508 -9.360 1.00 87.38 196 PRO A O 1
ATOM 1503 N N . GLY A 1 197 ? 11.293 -1.392 -10.677 1.00 83.88 197 GLY A N 1
ATOM 1504 C CA . GLY A 1 197 ? 10.450 -2.071 -11.662 1.00 83.88 197 GLY A CA 1
ATOM 1505 C C . GLY A 1 197 ? 9.986 -3.469 -11.246 1.00 83.88 197 GLY A C 1
ATOM 1506 O O . GLY A 1 197 ? 9.419 -3.651 -10.165 1.00 83.88 197 GLY A O 1
ATOM 1507 N N . ASP A 1 198 ? 10.173 -4.441 -12.140 1.00 82.69 198 ASP A N 1
ATOM 1508 C CA . ASP A 1 198 ? 9.616 -5.790 -12.018 1.00 82.69 198 ASP A CA 1
ATOM 1509 C C . ASP A 1 198 ? 10.480 -6.719 -11.161 1.00 82.69 198 ASP A C 1
ATOM 1511 O O . ASP A 1 198 ? 11.676 -6.858 -11.381 1.00 82.69 198 ASP A O 1
ATOM 1515 N N . VAL A 1 199 ? 9.855 -7.399 -10.194 1.00 76.44 199 VAL A N 1
ATOM 1516 C CA . VAL A 1 199 ? 10.543 -8.336 -9.282 1.00 76.44 199 VAL A CA 1
ATOM 1517 C C . VAL A 1 199 ? 10.600 -9.744 -9.879 1.00 76.44 199 VAL A C 1
ATOM 1519 O O . VAL A 1 199 ? 11.588 -10.455 -9.744 1.00 76.44 199 VAL A O 1
ATOM 1522 N N . ILE A 1 200 ? 9.517 -10.190 -10.526 1.00 69.94 200 ILE A N 1
ATOM 1523 C CA . ILE A 1 200 ? 9.364 -11.604 -10.921 1.00 69.94 200 ILE A CA 1
ATOM 1524 C C . ILE A 1 200 ? 10.060 -11.921 -12.248 1.00 69.94 200 ILE A C 1
ATOM 1526 O O . ILE A 1 200 ? 10.496 -13.056 -12.440 1.00 69.94 200 ILE A O 1
ATOM 1530 N N . ALA A 1 201 ? 10.208 -10.939 -13.141 1.00 56.41 201 ALA A N 1
ATOM 1531 C CA . ALA A 1 201 ? 10.948 -11.130 -14.386 1.00 56.41 201 ALA A CA 1
ATOM 1532 C C . ALA A 1 201 ? 12.420 -11.487 -14.108 1.00 56.41 201 ALA A C 1
ATOM 1534 O O . ALA A 1 201 ? 12.949 -12.415 -14.710 1.00 56.41 201 ALA A O 1
ATOM 1535 N N . GLU A 1 202 ? 13.061 -10.832 -13.140 1.00 51.06 202 GLU A N 1
ATOM 1536 C CA . GLU A 1 202 ? 14.480 -11.060 -12.851 1.00 51.06 202 GLU A CA 1
ATOM 1537 C C . GLU A 1 202 ? 14.764 -12.356 -12.083 1.00 51.06 202 GLU A C 1
ATOM 1539 O O . GLU A 1 202 ? 15.734 -13.053 -12.381 1.00 51.06 202 GLU A O 1
ATOM 1544 N N . VAL A 1 203 ? 13.893 -12.748 -11.146 1.00 50.19 203 VAL A N 1
ATOM 1545 C CA . VAL A 1 203 ? 14.080 -13.983 -10.359 1.00 50.19 203 VAL A CA 1
ATOM 1546 C C . VAL A 1 203 ? 14.043 -15.235 -11.244 1.00 50.19 203 VAL A C 1
ATOM 1548 O O . VAL A 1 203 ? 14.785 -16.184 -10.995 1.00 50.19 203 VAL A O 1
ATOM 1551 N N . LEU A 1 204 ? 13.223 -15.239 -12.302 1.00 49.78 204 LEU A N 1
ATOM 1552 C CA . LEU A 1 204 ? 13.114 -16.365 -13.238 1.00 49.78 204 LEU A CA 1
ATOM 1553 C C . LEU A 1 204 ? 14.255 -16.426 -14.265 1.00 49.78 204 LEU A C 1
ATOM 1555 O O . LEU A 1 204 ? 14.468 -17.485 -14.844 1.00 49.78 204 LEU A O 1
ATOM 1559 N N . HIS A 1 205 ? 15.000 -15.338 -14.479 1.00 45.09 205 HIS A N 1
ATOM 1560 C CA . HIS A 1 205 ? 16.200 -15.336 -15.327 1.00 45.09 205 HIS A CA 1
ATOM 1561 C C . HIS A 1 205 ? 17.470 -15.791 -14.589 1.00 45.09 205 HIS A C 1
ATOM 1563 O O . HIS A 1 205 ? 18.498 -16.024 -15.224 1.00 45.09 205 HIS A O 1
ATOM 1569 N N . CYS A 1 206 ? 17.397 -15.949 -13.265 1.00 47.19 206 CYS A N 1
ATOM 1570 C CA . CYS A 1 206 ? 18.477 -16.464 -12.421 1.00 47.19 206 CYS A CA 1
ATOM 1571 C C . CYS A 1 206 ? 18.406 -17.988 -12.171 1.00 47.19 206 CYS A C 1
ATOM 1573 O O . CYS A 1 206 ? 19.199 -18.504 -11.382 1.00 47.19 206 CYS A O 1
ATOM 1575 N N . CYS A 1 207 ? 17.473 -18.704 -12.810 1.00 43.25 207 CYS A N 1
ATOM 1576 C CA . CYS A 1 207 ? 17.337 -20.169 -12.784 1.00 43.25 207 CYS A CA 1
ATOM 1577 C C . CYS A 1 207 ? 17.428 -20.738 -14.204 1.00 43.25 207 CYS A C 1
ATOM 1579 O O . CYS A 1 207 ? 17.912 -21.885 -14.333 1.00 43.25 207 CYS A O 1
#